Protein AF-K0RP20-F1 (afdb_monomer_lite)

pLDDT: mean 70.59, std 23.36, range [25.28, 97.75]

Structure (mmCIF, N/CA/C/O backbone):
data_AF-K0RP20-F1
#
_entry.id   AF-K0RP20-F1
#
loop_
_atom_site.group_PDB
_atom_site.id
_atom_site.type_symbol
_atom_site.label_atom_id
_atom_site.label_alt_id
_atom_site.label_comp_id
_atom_site.label_asym_id
_atom_site.label_entity_id
_atom_site.label_seq_id
_atom_site.pdbx_PDB_ins_code
_atom_site.Cartn_x
_atom_site.Cartn_y
_atom_site.Cartn_z
_atom_site.occupancy
_atom_site.B_iso_or_equiv
_atom_site.auth_seq_id
_atom_site.auth_comp_id
_atom_site.auth_asym_id
_atom_site.auth_atom_id
_atom_site.pdbx_PDB_model_num
ATOM 1 N N . MET A 1 1 ? 40.113 10.712 -47.007 1.00 40.38 1 MET A N 1
ATOM 2 C CA . MET A 1 1 ? 39.886 9.460 -46.255 1.00 40.38 1 MET A CA 1
ATOM 3 C C . MET A 1 1 ? 40.780 9.517 -45.032 1.00 40.38 1 MET A C 1
ATOM 5 O O . MET A 1 1 ? 41.942 9.855 -45.196 1.00 40.38 1 MET A O 1
ATOM 9 N N . VAL A 1 2 ? 40.235 9.302 -43.835 1.00 48.62 2 VAL A N 1
ATOM 10 C CA . VAL A 1 2 ? 41.005 9.274 -42.582 1.00 48.62 2 VAL A CA 1
ATOM 11 C C . VAL A 1 2 ? 40.771 7.903 -41.969 1.00 48.62 2 VAL A C 1
ATOM 13 O O . VAL A 1 2 ? 39.655 7.617 -41.538 1.00 48.62 2 VAL A O 1
ATOM 16 N N . ASP A 1 3 ? 41.796 7.053 -41.987 1.00 49.47 3 ASP A N 1
ATOM 17 C CA . ASP A 1 3 ? 41.720 5.705 -41.430 1.00 49.47 3 ASP A CA 1
ATOM 18 C C . ASP A 1 3 ? 41.633 5.759 -39.905 1.00 49.47 3 ASP A C 1
ATOM 20 O O . ASP A 1 3 ? 42.618 5.985 -39.200 1.00 49.47 3 ASP A O 1
ATOM 24 N N . TYR A 1 4 ? 40.430 5.524 -39.388 1.00 52.12 4 TYR A N 1
ATOM 25 C CA . TYR A 1 4 ? 40.188 5.362 -37.960 1.00 52.12 4 TYR A CA 1
ATOM 26 C C . TYR A 1 4 ? 40.432 3.901 -37.564 1.00 52.12 4 TYR A C 1
ATOM 28 O O . TYR A 1 4 ? 39.499 3.121 -37.389 1.00 52.12 4 TYR A O 1
ATOM 36 N N . SER A 1 5 ? 41.706 3.518 -37.450 1.00 60.75 5 SER A N 1
ATOM 37 C CA . SER A 1 5 ? 42.094 2.199 -36.935 1.00 60.75 5 SER A CA 1
ATOM 38 C C . SER A 1 5 ? 41.864 2.141 -35.414 1.00 60.75 5 SER A C 1
ATOM 40 O O . SER A 1 5 ? 42.498 2.905 -34.678 1.00 60.75 5 SER A O 1
ATOM 42 N N . PRO A 1 6 ? 40.956 1.288 -34.899 1.00 60.88 6 PRO A N 1
ATOM 43 C CA . PRO A 1 6 ? 40.620 1.273 -33.484 1.00 60.88 6 PRO A CA 1
ATOM 44 C C . PRO A 1 6 ? 41.604 0.387 -32.715 1.00 60.88 6 PRO A C 1
ATOM 46 O O . PRO A 1 6 ? 41.406 -0.820 -32.568 1.00 60.88 6 PRO A O 1
ATOM 49 N N . THR A 1 7 ? 42.659 0.993 -32.171 1.00 59.69 7 THR A N 1
ATOM 50 C CA . THR A 1 7 ? 43.601 0.306 -31.278 1.00 59.69 7 THR A CA 1
ATOM 51 C C . THR A 1 7 ? 42.892 -0.122 -29.988 1.00 59.69 7 THR A C 1
ATOM 53 O O . THR A 1 7 ? 42.812 0.645 -29.026 1.00 59.69 7 THR A O 1
ATOM 56 N N . GLN A 1 8 ? 42.380 -1.357 -29.946 1.00 49.81 8 GLN A N 1
ATOM 57 C CA . GLN A 1 8 ? 41.818 -1.964 -28.737 1.00 49.81 8 GLN A CA 1
ATOM 58 C C . GLN A 1 8 ? 42.913 -2.137 -27.673 1.00 49.81 8 GLN A C 1
ATOM 60 O O . GLN A 1 8 ? 43.552 -3.183 -27.564 1.00 49.81 8 GLN A O 1
ATOM 65 N N . LYS A 1 9 ? 43.118 -1.109 -26.843 1.00 62.69 9 LYS A N 1
ATOM 66 C CA . LYS A 1 9 ? 43.829 -1.264 -25.572 1.00 62.69 9 LYS A CA 1
ATOM 67 C C . LYS A 1 9 ? 43.017 -2.205 -24.688 1.00 62.69 9 LYS A C 1
ATOM 69 O O . LYS A 1 9 ? 41.925 -1.852 -24.247 1.00 62.69 9 LYS A O 1
ATOM 74 N N . ALA A 1 10 ? 43.563 -3.390 -24.427 1.00 57.47 10 ALA A N 1
ATOM 75 C CA . ALA A 1 10 ? 42.998 -4.325 -23.468 1.00 57.47 10 ALA A CA 1
ATOM 76 C C . ALA A 1 10 ? 42.857 -3.635 -22.101 1.00 57.47 10 ALA A C 1
ATOM 78 O O . ALA A 1 10 ? 43.852 -3.194 -21.521 1.00 57.47 10 ALA A O 1
ATOM 79 N N . MET A 1 11 ? 41.626 -3.526 -21.594 1.00 48.47 11 MET A N 1
ATOM 80 C CA . MET A 1 11 ? 41.403 -3.046 -20.231 1.00 48.47 11 MET A CA 1
ATOM 81 C C . MET A 1 11 ? 42.028 -4.035 -19.234 1.00 48.47 11 MET A C 1
ATOM 83 O O . MET A 1 11 ? 41.892 -5.251 -19.418 1.00 48.47 11 MET A O 1
ATOM 87 N N . PRO A 1 12 ? 42.700 -3.551 -18.174 1.00 60.31 12 PRO A N 1
ATOM 88 C CA . PRO A 1 12 ? 43.167 -4.421 -17.104 1.00 60.31 12 PRO A CA 1
ATOM 89 C C . PRO A 1 12 ? 41.979 -5.147 -16.457 1.00 60.31 12 PRO A C 1
ATOM 91 O O . PRO A 1 12 ? 40.867 -4.621 -16.406 1.00 60.31 12 PRO A O 1
ATOM 94 N N . LYS A 1 13 ? 42.212 -6.364 -15.947 1.00 64.31 13 LYS A N 1
ATOM 95 C CA . LYS A 1 13 ? 41.213 -7.131 -15.184 1.00 64.31 13 LYS A CA 1
ATOM 96 C C . LYS A 1 13 ? 40.930 -6.430 -13.854 1.00 64.31 13 LYS A C 1
ATOM 98 O O . LYS A 1 13 ? 41.527 -6.757 -12.833 1.00 64.31 13 LYS A O 1
ATOM 103 N N . GLU A 1 14 ? 40.030 -5.460 -13.893 1.00 58.59 14 GLU A N 1
ATOM 104 C CA . GLU A 1 14 ? 39.628 -4.679 -12.733 1.00 58.59 14 GLU A CA 1
ATOM 105 C C . GLU A 1 14 ? 38.951 -5.582 -11.692 1.00 58.59 14 GLU A C 1
ATOM 107 O O . GLU A 1 14 ? 38.126 -6.449 -12.014 1.00 58.59 14 GLU A O 1
ATOM 112 N N . ALA A 1 15 ? 39.368 -5.441 -10.434 1.00 60.56 15 ALA A N 1
ATOM 113 C CA . ALA A 1 15 ? 38.932 -6.316 -9.357 1.00 60.56 15 ALA A CA 1
ATOM 114 C C . ALA A 1 15 ? 37.436 -6.108 -9.096 1.00 60.56 15 ALA A C 1
ATOM 116 O O . ALA A 1 15 ? 37.028 -5.063 -8.595 1.00 60.56 15 ALA A O 1
ATOM 117 N N . ARG A 1 16 ? 36.621 -7.116 -9.433 1.00 55.00 16 ARG A N 1
ATOM 118 C CA . ARG A 1 16 ? 35.160 -7.076 -9.273 1.00 55.00 16 ARG A CA 1
ATOM 119 C C . ARG A 1 16 ? 34.809 -6.716 -7.816 1.00 55.00 16 ARG A C 1
ATOM 121 O O . ARG A 1 16 ? 35.103 -7.529 -6.934 1.00 55.00 16 ARG A O 1
ATOM 128 N N . PRO A 1 17 ? 34.183 -5.553 -7.541 1.00 62.28 17 PRO A N 1
ATOM 129 C CA . PRO A 1 17 ? 33.794 -5.196 -6.184 1.00 62.28 17 PRO A CA 1
ATOM 130 C C . PRO A 1 17 ? 32.832 -6.247 -5.631 1.00 62.28 17 PRO A C 1
ATOM 132 O O . PRO A 1 17 ? 31.842 -6.595 -6.281 1.00 62.28 17 PRO A O 1
ATOM 135 N N . ARG A 1 18 ? 33.115 -6.774 -4.435 1.00 55.72 18 ARG A N 1
ATOM 136 C CA . ARG A 1 18 ? 32.168 -7.651 -3.736 1.00 55.72 18 ARG A CA 1
ATOM 137 C C . ARG A 1 18 ? 31.019 -6.781 -3.232 1.00 55.72 18 ARG A C 1
ATOM 139 O O . ARG A 1 18 ? 31.158 -6.111 -2.215 1.00 55.72 18 ARG A O 1
ATOM 146 N N . LEU A 1 19 ? 29.913 -6.768 -3.973 1.00 54.41 19 LEU A N 1
ATOM 147 C CA . LEU A 1 19 ? 28.695 -6.065 -3.573 1.00 54.41 19 LEU A CA 1
ATOM 148 C C . LEU A 1 19 ? 28.187 -6.610 -2.222 1.00 54.41 19 LEU A C 1
ATOM 150 O O . LEU A 1 19 ? 28.104 -7.833 -2.073 1.00 54.41 19 LEU A O 1
ATOM 154 N N . PRO A 1 20 ? 27.820 -5.744 -1.258 1.00 49.91 20 PRO A N 1
ATOM 155 C CA . PRO A 1 20 ? 27.183 -6.174 -0.017 1.00 49.91 20 PRO A CA 1
ATOM 156 C C . PRO A 1 20 ? 25.797 -6.753 -0.335 1.00 49.91 20 PRO A C 1
ATOM 158 O O . PRO A 1 20 ? 24.878 -6.040 -0.727 1.00 49.91 20 PRO A O 1
ATOM 161 N N . SER A 1 21 ? 25.653 -8.072 -0.204 1.00 54.97 21 SER A N 1
ATOM 162 C CA . SER A 1 21 ? 24.510 -8.838 -0.726 1.00 54.97 21 SER A CA 1
ATOM 163 C C . SER A 1 21 ? 23.257 -8.846 0.162 1.00 54.97 21 SER A C 1
ATOM 165 O O . SER A 1 21 ? 22.288 -9.533 -0.167 1.00 54.97 21 SER A O 1
ATOM 167 N N . SER A 1 22 ? 23.267 -8.113 1.278 1.00 50.66 22 SER A N 1
ATOM 168 C CA . SER A 1 22 ? 22.215 -8.130 2.305 1.00 50.66 22 SER A CA 1
ATOM 169 C C . SER A 1 22 ? 21.326 -6.881 2.347 1.00 50.66 22 SER A C 1
ATOM 171 O O . SER A 1 22 ? 20.209 -6.976 2.834 1.00 50.66 22 SER A O 1
ATOM 173 N N . ALA A 1 23 ? 21.764 -5.734 1.819 1.00 50.97 23 ALA A N 1
ATOM 174 C CA . ALA A 1 23 ? 21.139 -4.433 2.107 1.00 50.97 23 ALA A CA 1
ATOM 175 C C . ALA A 1 23 ? 19.929 -4.035 1.224 1.00 50.97 23 ALA A C 1
ATOM 177 O O . ALA A 1 23 ? 19.462 -2.906 1.321 1.00 50.97 23 ALA A O 1
ATOM 178 N N . SER A 1 24 ? 19.442 -4.906 0.330 1.00 52.12 24 SER A N 1
ATOM 179 C CA . SER A 1 24 ? 18.415 -4.550 -0.674 1.00 52.12 24 SER A CA 1
ATOM 180 C C . SER A 1 24 ? 17.149 -5.416 -0.666 1.00 52.12 24 SER A C 1
ATOM 182 O O . SER A 1 24 ? 16.342 -5.320 -1.591 1.00 52.12 24 SER A O 1
ATOM 184 N N . ARG A 1 25 ? 16.952 -6.282 0.338 1.00 51.91 25 ARG A N 1
ATOM 185 C CA . ARG A 1 25 ? 15.783 -7.186 0.375 1.00 51.91 25 ARG A CA 1
ATOM 186 C C . ARG A 1 25 ? 14.530 -6.583 1.005 1.00 51.91 25 ARG A C 1
ATOM 188 O O . ARG A 1 25 ? 13.447 -7.113 0.765 1.00 51.91 25 ARG A O 1
ATOM 195 N N . ASP A 1 26 ? 14.646 -5.500 1.765 1.00 51.34 26 ASP A N 1
ATOM 196 C CA . ASP A 1 26 ? 13.592 -5.130 2.720 1.00 51.34 26 ASP A CA 1
ATOM 197 C C . ASP A 1 26 ? 12.609 -4.078 2.172 1.00 51.34 26 ASP A C 1
ATOM 199 O O . ASP A 1 26 ? 11.425 -4.098 2.504 1.00 51.34 26 ASP A O 1
ATOM 203 N N . GLU A 1 27 ? 13.043 -3.231 1.231 1.00 54.16 27 GLU A N 1
ATOM 204 C CA . GLU A 1 27 ? 12.257 -2.089 0.721 1.00 54.16 27 GLU A CA 1
ATOM 205 C C . GLU A 1 27 ? 11.017 -2.490 -0.113 1.00 54.16 27 GLU A C 1
ATOM 207 O O . GLU A 1 27 ? 10.088 -1.705 -0.295 1.00 54.16 27 GLU A O 1
ATOM 212 N N . HIS A 1 28 ? 10.958 -3.726 -0.622 1.00 55.06 28 HIS A N 1
ATOM 213 C CA . HIS A 1 28 ? 9.795 -4.243 -1.364 1.00 55.06 28 HIS A CA 1
ATOM 214 C C . HIS A 1 28 ? 8.835 -5.090 -0.517 1.00 55.06 28 HIS A C 1
ATOM 216 O O . HIS A 1 28 ? 7.740 -5.404 -0.987 1.00 55.06 28 HIS A O 1
ATOM 222 N N . GLN A 1 29 ? 9.204 -5.452 0.715 1.00 61.22 29 GLN A N 1
ATOM 223 C CA . GLN A 1 29 ? 8.370 -6.301 1.575 1.00 61.22 29 GLN A CA 1
ATOM 224 C C . GLN A 1 29 ? 7.309 -5.498 2.341 1.00 61.22 29 GLN A C 1
ATOM 226 O O . GLN A 1 29 ? 6.241 -6.022 2.649 1.00 61.22 29 GLN A O 1
ATOM 231 N N . THR A 1 30 ? 7.553 -4.211 2.608 1.00 76.31 30 THR A N 1
ATOM 232 C CA . THR A 1 30 ? 6.665 -3.372 3.431 1.00 76.31 30 THR A CA 1
ATOM 233 C C . THR A 1 30 ? 5.219 -3.298 2.908 1.00 76.31 30 THR A C 1
ATOM 235 O O . THR A 1 30 ? 4.301 -3.555 3.686 1.00 76.31 30 THR A O 1
ATOM 238 N N . PRO A 1 31 ? 4.945 -3.013 1.613 1.00 84.81 31 PRO A N 1
ATOM 239 C CA . PRO A 1 31 ? 3.565 -2.861 1.141 1.00 84.81 31 PRO A CA 1
ATOM 240 C C . PRO A 1 31 ? 2.783 -4.178 1.146 1.00 84.81 31 PRO A C 1
ATOM 242 O O . PRO A 1 31 ? 1.579 -4.182 1.397 1.00 84.81 31 PRO A O 1
ATOM 245 N N . THR A 1 32 ? 3.451 -5.304 0.879 1.00 89.25 32 THR A N 1
ATOM 246 C CA . THR A 1 32 ? 2.815 -6.624 0.903 1.00 89.25 32 THR A CA 1
ATOM 247 C C . THR A 1 32 ? 2.591 -7.122 2.328 1.00 89.25 32 THR A C 1
ATOM 249 O O . THR A 1 32 ? 1.537 -7.693 2.598 1.00 89.25 32 THR A O 1
ATOM 252 N N . TYR A 1 33 ? 3.507 -6.850 3.263 1.00 91.00 33 TYR A N 1
ATOM 253 C CA . TYR A 1 33 ? 3.310 -7.176 4.679 1.00 91.00 33 TYR A CA 1
ATOM 254 C C . TYR A 1 33 ? 2.173 -6.356 5.308 1.00 91.00 33 TYR A C 1
ATOM 256 O O . TYR A 1 33 ? 1.374 -6.887 6.079 1.00 91.00 33 TYR A O 1
ATOM 264 N N . ASN A 1 34 ? 2.007 -5.095 4.889 1.00 90.50 34 ASN A N 1
ATOM 265 C CA . ASN A 1 34 ? 0.862 -4.272 5.284 1.00 90.50 34 ASN A CA 1
ATOM 266 C C . ASN A 1 34 ? -0.486 -4.912 4.902 1.00 90.50 34 ASN A C 1
ATOM 268 O O . ASN A 1 34 ? -1.462 -4.721 5.624 1.00 90.50 34 ASN A O 1
ATOM 272 N N . ILE A 1 35 ? -0.571 -5.692 3.811 1.00 94.81 35 ILE A N 1
ATOM 273 C CA . ILE A 1 35 ? -1.791 -6.457 3.488 1.00 94.81 35 ILE A CA 1
ATOM 274 C C . ILE A 1 35 ? -2.021 -7.546 4.523 1.00 94.81 35 ILE A C 1
ATOM 276 O O . ILE A 1 35 ? -3.139 -7.677 5.014 1.00 94.81 35 ILE A O 1
ATOM 280 N N . SER A 1 36 ? -0.990 -8.326 4.849 1.00 95.50 36 SER A N 1
ATOM 281 C CA . SER A 1 36 ? -1.084 -9.389 5.851 1.00 95.50 36 SER A CA 1
ATOM 282 C C . SER A 1 36 ? -1.577 -8.837 7.191 1.00 95.50 36 SER A C 1
ATOM 284 O O . SER A 1 36 ? -2.499 -9.397 7.784 1.00 95.50 36 SER A O 1
ATOM 286 N N . LEU A 1 37 ? -1.048 -7.680 7.600 1.00 92.50 37 LEU A N 1
ATOM 287 C CA . LEU A 1 37 ? -1.464 -6.947 8.795 1.00 92.50 37 LEU A CA 1
ATOM 288 C C . LEU A 1 37 ? -2.899 -6.386 8.683 1.00 92.50 37 LEU A C 1
ATOM 290 O O . LEU A 1 37 ? -3.690 -6.491 9.616 1.00 92.50 37 LEU A O 1
ATOM 294 N N . ALA A 1 38 ? -3.294 -5.846 7.527 1.00 94.50 38 ALA A N 1
ATOM 295 C CA . ALA A 1 38 ? -4.666 -5.384 7.303 1.00 94.50 38 ALA A CA 1
ATOM 296 C C . ALA A 1 38 ? -5.684 -6.542 7.310 1.00 94.50 38 ALA A C 1
ATOM 298 O O . ALA A 1 38 ? -6.787 -6.388 7.834 1.00 94.50 38 ALA A O 1
ATOM 299 N N . ILE A 1 39 ? -5.320 -7.716 6.780 1.00 96.88 39 ILE A N 1
ATOM 300 C CA . ILE A 1 39 ? -6.131 -8.938 6.879 1.00 96.88 39 ILE A CA 1
ATOM 301 C C . ILE A 1 39 ? -6.215 -9.392 8.339 1.00 96.88 39 ILE A C 1
ATOM 303 O O . ILE A 1 39 ? -7.316 -9.693 8.796 1.00 96.88 39 ILE A O 1
ATOM 307 N N . TYR A 1 40 ? -5.104 -9.393 9.083 1.00 96.31 40 TYR A N 1
ATOM 308 C CA . TYR A 1 40 ? -5.091 -9.681 10.521 1.00 96.31 40 TYR A CA 1
ATOM 309 C C . TYR A 1 40 ? -6.103 -8.800 11.274 1.00 96.31 40 TYR A C 1
ATOM 311 O O . TYR A 1 40 ? -7.036 -9.323 11.889 1.00 96.31 40 TYR A O 1
ATOM 319 N N . TYR A 1 41 ? -6.028 -7.474 11.114 1.00 93.88 41 TYR A N 1
ATOM 320 C CA . TYR A 1 41 ? -6.972 -6.546 11.745 1.00 93.88 41 TYR A CA 1
ATOM 321 C C . TYR A 1 41 ? -8.424 -6.731 11.278 1.00 93.88 41 TYR A C 1
ATOM 323 O O . TYR A 1 41 ? -9.341 -6.621 12.091 1.00 93.88 41 TYR A O 1
ATOM 331 N N . LEU A 1 42 ? -8.677 -7.071 10.008 1.00 96.12 42 LEU A N 1
ATOM 332 C CA . LEU A 1 42 ? -10.026 -7.425 9.546 1.00 96.12 42 LEU A CA 1
ATOM 333 C C . LEU A 1 42 ? -10.566 -8.687 10.245 1.00 96.12 42 LEU A C 1
ATOM 335 O O . LEU A 1 42 ? -11.748 -8.739 10.597 1.00 96.12 42 LEU A O 1
ATOM 339 N N . LEU A 1 43 ? -9.728 -9.703 10.462 1.00 96.69 43 LEU A N 1
ATOM 340 C CA . LEU A 1 43 ? -10.123 -10.941 11.138 1.00 96.69 43 LEU A CA 1
ATOM 341 C C . LEU A 1 43 ? -10.372 -10.716 12.640 1.00 96.69 43 LEU A C 1
ATOM 343 O O . LEU A 1 43 ? -11.387 -11.184 13.161 1.00 96.69 43 LEU A O 1
ATOM 347 N N . VAL A 1 44 ? -9.510 -9.956 13.318 1.00 95.50 44 VAL A N 1
ATOM 348 C CA . VAL A 1 44 ? -9.678 -9.604 14.739 1.00 95.50 44 VAL A CA 1
ATOM 349 C C . VAL A 1 44 ? -10.881 -8.673 14.930 1.00 95.50 44 VAL A C 1
ATOM 351 O O . VAL A 1 44 ? -11.869 -9.055 15.556 1.00 95.50 44 VAL A O 1
ATOM 354 N N . ILE A 1 45 ? -10.851 -7.473 14.342 1.00 92.25 45 ILE A N 1
ATOM 355 C CA . ILE A 1 45 ? -11.782 -6.377 14.666 1.00 92.25 45 ILE A CA 1
ATOM 356 C C . ILE A 1 45 ? -13.164 -6.588 14.035 1.00 92.25 45 ILE A C 1
ATOM 358 O O . ILE A 1 45 ? -14.186 -6.347 14.680 1.00 92.25 45 ILE A O 1
ATOM 362 N N . VAL A 1 46 ? -13.219 -7.024 12.769 1.00 95.25 46 VAL A N 1
ATOM 363 C CA . VAL A 1 46 ? -14.484 -7.117 12.008 1.00 95.25 46 VAL A CA 1
ATOM 364 C C . VAL A 1 46 ? -15.122 -8.501 12.125 1.00 95.25 46 VAL A C 1
ATOM 366 O O . VAL A 1 46 ? -16.348 -8.617 12.094 1.00 95.25 46 VAL A O 1
ATOM 369 N N . LYS A 1 47 ? -14.321 -9.568 12.257 1.00 96.06 47 LYS A N 1
ATOM 370 C CA . LYS A 1 47 ? -14.835 -10.943 12.403 1.00 96.06 47 LYS A CA 1
ATOM 371 C C . LYS A 1 47 ? -14.802 -11.485 13.835 1.00 96.06 47 LYS A C 1
ATOM 373 O O . LYS A 1 47 ? -15.376 -12.554 14.046 1.00 96.06 47 LYS A O 1
ATOM 378 N N . GLY A 1 48 ? -14.180 -10.797 14.797 1.00 95.25 48 GLY A N 1
ATOM 379 C CA . GLY A 1 48 ? -14.099 -11.256 16.189 1.00 95.25 48 GLY A CA 1
ATOM 380 C C . GLY A 1 48 ? -13.379 -12.600 16.326 1.00 95.25 48 GLY A C 1
ATOM 381 O O . GLY A 1 48 ? -13.799 -13.461 17.104 1.00 95.25 48 GLY A O 1
ATOM 382 N N . TRP A 1 49 ? -12.368 -12.856 15.490 1.00 97.56 49 TRP A N 1
ATOM 383 C CA . TRP A 1 49 ? -11.643 -14.122 15.534 1.00 97.56 49 TRP A CA 1
ATOM 384 C C . TRP A 1 49 ? -10.745 -14.197 16.767 1.00 97.56 49 TRP A C 1
ATOM 386 O O . TRP A 1 49 ? -9.976 -13.291 17.047 1.00 97.56 49 TRP A O 1
ATOM 396 N N . LYS A 1 50 ? -10.820 -15.329 17.472 1.00 96.19 50 LYS A N 1
ATOM 397 C CA . LYS A 1 50 ? -9.918 -15.660 18.582 1.00 96.19 50 LYS A CA 1
ATOM 398 C C . LYS A 1 50 ? -8.591 -16.204 18.046 1.00 96.19 50 LYS A C 1
ATOM 400 O O . LYS A 1 50 ? -8.604 -16.931 17.048 1.00 96.19 50 LYS A O 1
ATOM 405 N N . GLU A 1 51 ? -7.499 -15.974 18.769 1.00 95.44 51 GLU A N 1
ATOM 406 C CA . GLU A 1 51 ? -6.127 -16.450 18.492 1.00 95.44 51 GLU A CA 1
ATOM 407 C C . GLU A 1 51 ? -6.059 -17.876 17.918 1.00 95.44 51 GLU A C 1
ATOM 409 O O . GLU A 1 51 ? -5.473 -18.111 16.866 1.00 95.44 51 GLU A O 1
ATOM 414 N N . LYS A 1 52 ? -6.758 -18.841 18.541 1.00 96.38 52 LYS A N 1
ATOM 415 C CA . LYS A 1 52 ? -6.795 -20.260 18.120 1.00 96.38 52 LYS A CA 1
ATOM 416 C C . LYS A 1 52 ? -7.269 -20.490 16.673 1.00 96.38 52 LYS A C 1
ATOM 418 O O . LYS A 1 52 ? -7.069 -21.578 16.126 1.00 96.38 52 LYS A O 1
ATOM 423 N N . ARG A 1 53 ? -7.956 -19.516 16.063 1.00 97.69 53 ARG A N 1
ATOM 424 C CA . ARG A 1 53 ? -8.307 -19.500 14.631 1.00 97.69 53 ARG A CA 1
ATOM 425 C C . ARG A 1 53 ? -7.272 -18.738 13.805 1.00 97.69 53 ARG A C 1
ATOM 427 O O . ARG A 1 53 ? -6.952 -19.183 12.707 1.00 97.69 53 ARG A O 1
ATOM 434 N N . ILE A 1 54 ? -6.742 -17.642 14.339 1.00 97.44 54 ILE A N 1
ATOM 435 C CA . ILE A 1 54 ? -5.737 -16.792 13.693 1.00 97.44 54 ILE A CA 1
ATOM 436 C C . ILE A 1 54 ? -4.426 -17.556 13.473 1.00 97.44 54 ILE A C 1
ATOM 438 O O . ILE A 1 54 ? -3.962 -17.601 12.338 1.00 97.44 54 ILE A O 1
ATOM 442 N N . ALA A 1 55 ? -3.930 -18.294 14.471 1.00 97.38 55 ALA A N 1
ATOM 443 C CA . ALA A 1 55 ? -2.727 -19.136 14.378 1.00 97.38 55 ALA A CA 1
ATOM 444 C C . ALA A 1 55 ? -2.793 -20.220 13.273 1.00 97.38 55 ALA A C 1
ATOM 446 O O . ALA A 1 55 ? -1.784 -20.786 12.850 1.00 97.38 55 ALA A O 1
ATOM 447 N N . LYS A 1 56 ? -3.996 -20.540 12.765 1.00 97.69 56 LYS A N 1
ATOM 448 C CA . LYS A 1 56 ? -4.172 -21.433 11.603 1.00 97.69 56 LYS A CA 1
ATOM 449 C C . LYS A 1 56 ? -4.036 -20.706 10.264 1.00 97.69 56 LYS A C 1
ATOM 451 O O . LYS A 1 56 ? -3.727 -21.349 9.264 1.00 97.69 56 LYS A O 1
ATOM 456 N N . VAL A 1 57 ? -4.296 -19.399 10.237 1.00 97.75 57 VAL A N 1
ATOM 457 C CA . VAL A 1 57 ? -4.264 -18.542 9.041 1.00 97.75 57 VAL A CA 1
ATOM 458 C C . VAL A 1 57 ? -2.952 -17.759 8.921 1.00 97.75 57 VAL A C 1
ATOM 460 O O . VAL A 1 57 ? -2.513 -17.500 7.806 1.00 97.75 57 VAL A O 1
ATOM 463 N N . GLU A 1 58 ? -2.268 -17.495 10.032 1.00 96.56 58 GLU A N 1
ATOM 464 C CA . GLU A 1 58 ? -0.930 -16.891 10.140 1.00 96.56 58 GLU A CA 1
ATOM 465 C C . GLU A 1 58 ? 0.076 -17.418 9.096 1.00 96.56 58 GLU A C 1
ATOM 467 O O . GLU A 1 58 ? 0.685 -16.646 8.358 1.00 96.56 58 GLU A O 1
ATOM 472 N N . LYS A 1 59 ? 0.159 -18.743 8.913 1.00 96.56 59 LYS A N 1
ATOM 473 C CA . LYS A 1 59 ? 1.027 -19.381 7.901 1.00 96.56 59 LYS A CA 1
ATOM 474 C C . LYS A 1 59 ? 0.757 -18.893 6.470 1.00 96.56 59 LYS A C 1
ATOM 476 O O . LYS A 1 59 ? 1.682 -18.770 5.672 1.00 96.56 59 LYS A O 1
ATOM 481 N N . TYR A 1 60 ? -0.501 -18.597 6.145 1.00 97.44 60 TYR A N 1
ATOM 482 C CA . TYR A 1 60 ? -0.898 -18.038 4.852 1.00 97.44 60 TYR A CA 1
ATOM 483 C C . TYR A 1 60 ? -0.644 -16.524 4.785 1.00 97.44 60 TYR A C 1
ATOM 485 O O . TYR A 1 60 ? -0.290 -16.024 3.721 1.00 97.44 60 TYR A O 1
ATOM 493 N N . LEU A 1 61 ? -0.751 -15.805 5.911 1.00 95.44 61 LEU A N 1
ATOM 494 C CA . LEU A 1 61 ? -0.403 -14.380 6.008 1.00 95.44 61 LEU A CA 1
ATOM 495 C C . LEU A 1 61 ? 1.098 -14.130 5.787 1.00 95.44 61 LEU A C 1
ATOM 497 O O . LEU A 1 61 ? 1.449 -13.139 5.152 1.00 95.44 61 LEU A O 1
ATOM 501 N N . HIS A 1 62 ? 1.977 -15.041 6.217 1.00 95.44 62 HIS A N 1
ATOM 502 C CA . HIS A 1 62 ? 3.412 -14.988 5.895 1.00 95.44 62 HIS A CA 1
ATOM 503 C C . HIS A 1 62 ? 3.743 -15.463 4.472 1.00 95.44 62 HIS A C 1
ATOM 505 O O . HIS A 1 62 ? 4.685 -14.960 3.863 1.00 95.44 62 HIS A O 1
ATOM 511 N N . ALA A 1 63 ? 2.963 -16.385 3.895 1.00 95.69 63 ALA A N 1
ATOM 512 C CA . ALA A 1 63 ? 3.130 -16.774 2.493 1.00 95.69 63 ALA A CA 1
ATOM 513 C C . ALA A 1 63 ? 2.725 -15.648 1.519 1.00 95.69 63 ALA A C 1
ATOM 515 O O . ALA A 1 63 ? 3.345 -15.481 0.466 1.00 95.69 63 ALA A O 1
ATOM 516 N N . LEU A 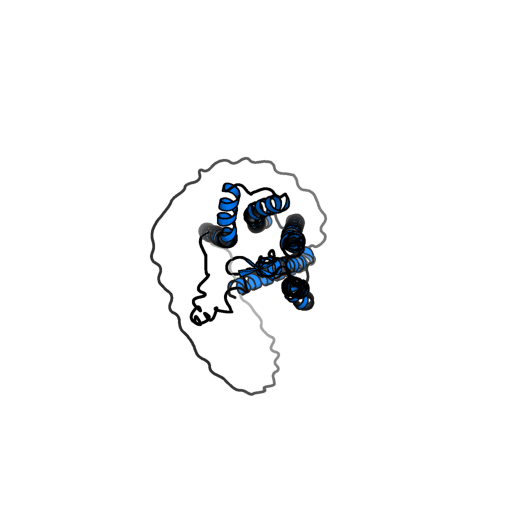1 64 ? 1.708 -14.855 1.877 1.00 94.88 64 LEU A N 1
ATOM 517 C CA . LEU A 1 64 ? 1.144 -13.792 1.044 1.00 94.88 64 LEU A CA 1
ATOM 518 C C . LEU A 1 64 ? 2.162 -12.748 0.533 1.00 94.88 64 LEU A C 1
ATOM 520 O O . LEU A 1 64 ? 2.094 -12.448 -0.656 1.00 94.88 64 LEU A O 1
ATOM 524 N N . PRO A 1 65 ? 3.106 -12.200 1.327 1.00 94.12 65 PRO A N 1
ATOM 525 C CA . PRO A 1 65 ? 4.112 -11.266 0.818 1.00 94.12 65 PRO A CA 1
ATOM 526 C C . PRO A 1 65 ? 5.216 -11.935 -0.007 1.00 94.12 65 PRO A C 1
ATOM 528 O O . PRO A 1 65 ? 5.775 -11.305 -0.905 1.00 94.12 65 PRO A O 1
ATOM 531 N N . ILE A 1 66 ? 5.505 -13.212 0.254 1.00 94.94 66 ILE A N 1
ATOM 532 C CA . ILE A 1 66 ? 6.566 -13.966 -0.426 1.00 94.94 66 ILE A CA 1
ATOM 533 C C . ILE A 1 66 ? 6.138 -14.342 -1.854 1.00 94.94 66 ILE A C 1
ATOM 535 O O . ILE A 1 66 ? 6.931 -14.234 -2.793 1.00 94.94 66 ILE A O 1
ATOM 539 N N . LEU A 1 67 ? 4.882 -14.763 -2.041 1.00 94.75 67 LEU A N 1
ATOM 540 C CA . LEU A 1 67 ? 4.389 -15.306 -3.312 1.00 94.75 67 LEU A CA 1
ATOM 541 C C . LEU A 1 67 ? 4.441 -14.313 -4.498 1.00 94.75 67 LEU A C 1
ATOM 543 O O . LEU A 1 67 ? 4.945 -14.716 -5.548 1.00 94.75 67 LEU A O 1
ATOM 547 N N . PRO A 1 68 ? 4.009 -13.037 -4.394 1.00 93.06 68 PRO A N 1
ATOM 548 C CA . PRO A 1 68 ? 4.133 -12.066 -5.483 1.00 93.06 68 PRO A CA 1
ATOM 549 C C . PRO A 1 68 ? 5.591 -11.763 -5.843 1.00 93.06 68 PRO A C 1
ATOM 551 O O . PRO A 1 68 ? 5.919 -11.671 -7.026 1.00 93.06 68 PRO A O 1
ATOM 554 N N . GLY A 1 69 ? 6.473 -11.652 -4.842 1.00 91.88 69 GLY A N 1
ATOM 555 C CA . GLY A 1 69 ? 7.900 -11.395 -5.052 1.00 91.88 69 GLY A CA 1
ATOM 556 C C . GLY A 1 69 ? 8.597 -12.548 -5.775 1.00 91.88 69 GLY A C 1
ATOM 557 O O . GLY A 1 69 ? 9.245 -12.334 -6.799 1.00 91.88 69 GLY A O 1
ATOM 558 N N . LEU A 1 70 ? 8.405 -13.788 -5.307 1.00 95.31 70 LEU A N 1
ATOM 559 C CA . LEU A 1 70 ? 8.944 -14.975 -5.981 1.00 95.31 70 LEU A CA 1
ATOM 560 C C . LEU A 1 70 ? 8.306 -15.200 -7.358 1.00 95.31 70 LEU A C 1
ATOM 562 O O . LEU A 1 70 ? 9.015 -15.516 -8.310 1.00 95.31 70 LEU A O 1
ATOM 566 N N . GLY A 1 71 ? 6.989 -15.021 -7.483 1.00 95.56 71 GLY A N 1
ATOM 567 C CA . GLY A 1 71 ? 6.257 -15.235 -8.731 1.00 95.56 71 GLY A CA 1
ATOM 568 C C . GLY A 1 71 ? 6.685 -14.271 -9.837 1.00 95.56 71 GLY A C 1
ATOM 569 O O . GLY A 1 71 ? 7.043 -14.709 -10.929 1.00 95.56 71 GLY A O 1
ATOM 570 N N . THR A 1 72 ? 6.720 -12.967 -9.548 1.00 94.56 72 THR A N 1
ATOM 571 C CA . THR A 1 72 ? 7.204 -11.954 -10.505 1.00 94.56 72 THR A CA 1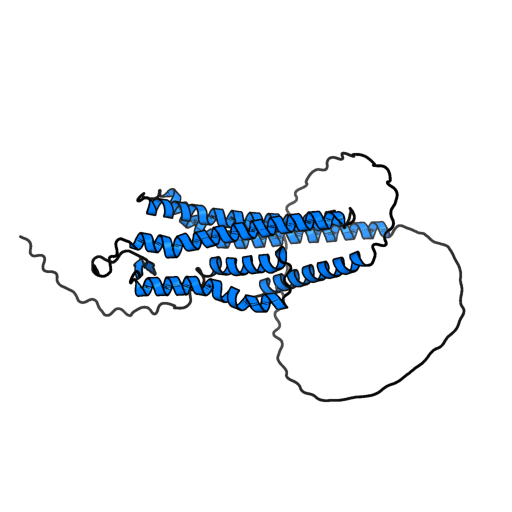
ATOM 572 C C . THR A 1 72 ? 8.705 -12.089 -10.772 1.00 94.56 72 THR A C 1
ATOM 574 O O . THR A 1 72 ? 9.127 -11.937 -11.919 1.00 94.56 72 THR A O 1
ATOM 577 N N . GLY A 1 73 ? 9.492 -12.469 -9.756 1.00 94.75 73 GLY A N 1
ATOM 578 C CA . GLY A 1 73 ? 10.913 -12.806 -9.871 1.00 94.75 73 GLY A CA 1
ATOM 579 C C . GLY A 1 73 ? 11.189 -13.928 -10.875 1.00 94.75 73 GLY A C 1
ATOM 580 O O . GLY A 1 73 ? 11.957 -13.764 -11.824 1.00 94.75 73 GLY A O 1
ATOM 581 N N . LEU A 1 74 ? 10.527 -15.072 -10.698 1.00 97.25 74 LEU A N 1
ATOM 582 C CA . LEU A 1 74 ? 10.670 -16.230 -11.581 1.00 97.25 74 LEU A CA 1
ATOM 583 C C . LEU A 1 74 ? 10.106 -15.950 -12.979 1.00 97.25 74 LEU A C 1
ATOM 585 O O . LEU A 1 74 ? 10.756 -16.283 -13.968 1.00 97.25 74 LEU A O 1
ATOM 589 N N . ALA A 1 75 ? 8.950 -15.286 -13.086 1.00 96.31 75 ALA A N 1
ATOM 590 C CA . ALA A 1 75 ? 8.380 -14.906 -14.378 1.00 96.31 75 ALA A CA 1
ATOM 591 C C . ALA A 1 75 ? 9.324 -13.985 -15.172 1.00 96.31 75 ALA A C 1
ATOM 593 O O . ALA A 1 75 ? 9.578 -14.235 -16.350 1.00 96.31 75 ALA A O 1
ATOM 594 N N . GLY A 1 76 ? 9.913 -12.972 -14.525 1.00 94.81 76 GLY A N 1
ATOM 595 C CA . GLY A 1 76 ? 10.906 -12.089 -15.143 1.00 94.81 76 GLY A CA 1
ATOM 596 C C . GLY A 1 76 ? 12.163 -12.823 -15.621 1.00 94.81 76 GLY A C 1
ATOM 597 O O . GLY A 1 76 ? 12.718 -12.471 -16.665 1.00 94.81 76 GLY A O 1
ATOM 598 N N . LEU A 1 77 ? 12.581 -13.871 -14.901 1.00 95.50 77 LEU A N 1
ATOM 599 C CA . LEU A 1 77 ? 13.724 -14.712 -15.260 1.00 95.50 77 LEU A CA 1
ATOM 600 C C . LEU A 1 77 ? 13.428 -15.584 -16.489 1.00 95.50 77 LEU A C 1
ATOM 602 O O . LEU A 1 77 ? 14.203 -15.561 -17.446 1.00 95.50 77 LEU A O 1
ATOM 606 N N . PHE A 1 78 ? 12.305 -16.311 -16.499 1.00 96.19 78 PHE A N 1
ATOM 607 C CA . PHE A 1 78 ? 11.918 -17.165 -17.631 1.00 96.19 78 PHE A CA 1
ATOM 608 C C . PHE A 1 78 ? 11.639 -16.362 -18.908 1.00 96.19 78 PHE A C 1
ATOM 610 O O . PHE A 1 78 ? 12.016 -16.794 -19.996 1.00 96.19 78 PHE A O 1
ATOM 617 N N . LEU A 1 79 ? 11.053 -15.168 -18.779 1.00 94.62 79 LEU A N 1
ATOM 618 C CA . LEU A 1 79 ? 10.801 -14.248 -19.893 1.00 94.62 79 LEU A CA 1
ATOM 619 C C . LEU A 1 79 ? 12.044 -13.433 -20.313 1.00 94.62 79 LEU A C 1
ATOM 621 O O . LEU A 1 79 ? 11.949 -12.610 -21.218 1.00 94.62 79 LEU A O 1
ATOM 625 N N . LYS A 1 80 ? 13.209 -13.631 -19.671 1.00 94.19 80 LYS A N 1
ATOM 626 C CA . LYS A 1 80 ? 14.468 -12.894 -19.927 1.00 94.19 80 LYS A CA 1
ATOM 627 C C . LYS A 1 80 ? 14.328 -11.359 -19.866 1.00 94.19 80 LYS A C 1
ATOM 629 O O . LYS A 1 80 ? 15.078 -10.636 -20.518 1.00 94.19 80 LYS A O 1
ATOM 634 N N . LEU A 1 81 ? 13.399 -10.851 -19.053 1.00 94.88 81 LEU A N 1
ATOM 635 C CA . LEU A 1 81 ? 13.060 -9.421 -18.973 1.00 94.88 81 LEU A CA 1
ATOM 636 C C . LEU A 1 81 ? 14.086 -8.578 -18.198 1.00 94.88 81 LEU A C 1
ATOM 638 O O . LEU A 1 81 ? 14.048 -7.346 -18.254 1.00 94.88 81 LEU A O 1
ATOM 642 N N . TYR A 1 82 ? 14.977 -9.228 -17.447 1.00 95.12 82 TYR A N 1
ATOM 643 C CA . TYR A 1 82 ? 15.975 -8.567 -16.612 1.00 95.12 82 TYR A CA 1
ATOM 644 C C . TYR A 1 82 ? 17.165 -8.049 -17.424 1.00 95.12 82 TYR A C 1
ATOM 646 O O . TYR A 1 82 ? 17.978 -8.817 -17.939 1.00 95.12 82 TYR A O 1
ATOM 654 N N . ASN A 1 83 ? 17.288 -6.723 -17.474 1.00 94.88 83 ASN A N 1
ATOM 655 C CA . ASN A 1 83 ? 18.363 -5.989 -18.132 1.00 94.88 83 ASN A CA 1
ATOM 656 C C . ASN A 1 83 ? 18.952 -4.928 -17.180 1.00 94.88 83 ASN A C 1
ATOM 658 O O . ASN A 1 83 ? 18.375 -4.601 -16.139 1.00 94.88 83 ASN A O 1
ATOM 662 N N . GLY A 1 84 ? 20.120 -4.382 -17.525 1.00 92.94 84 GLY A N 1
ATOM 663 C CA . GLY A 1 84 ? 20.756 -3.319 -16.741 1.00 92.94 84 GLY A CA 1
ATOM 664 C C . GLY A 1 84 ? 19.946 -2.020 -16.787 1.00 92.94 84 GLY A C 1
ATOM 665 O O . GLY A 1 84 ? 19.690 -1.484 -17.863 1.00 92.94 84 GLY A O 1
ATOM 666 N N . ALA A 1 85 ? 19.56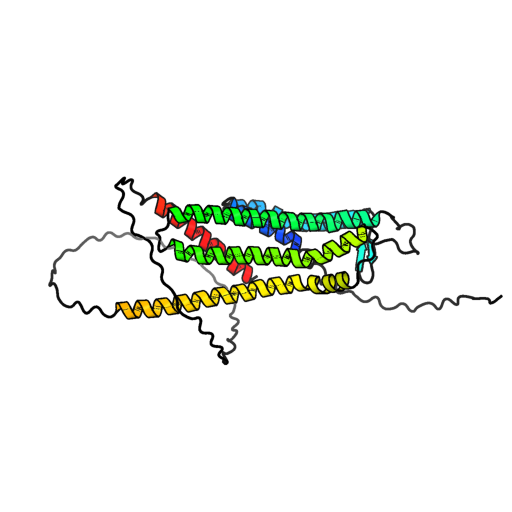5 -1.497 -15.622 1.00 90.75 85 ALA A N 1
ATOM 667 C CA . ALA A 1 85 ? 18.789 -0.270 -15.462 1.00 90.75 85 ALA A CA 1
ATOM 668 C C . ALA A 1 85 ? 19.561 0.730 -14.587 1.00 90.75 85 ALA A C 1
ATOM 670 O O . ALA A 1 85 ? 19.190 1.028 -13.452 1.00 90.75 85 ALA A O 1
ATOM 671 N N . GLY A 1 86 ? 20.683 1.222 -15.116 1.00 88.56 86 GLY A N 1
ATOM 672 C CA . GLY A 1 86 ? 21.655 1.986 -14.339 1.00 88.56 86 GLY A CA 1
ATOM 673 C C . GLY A 1 86 ? 22.460 1.060 -13.429 1.00 88.56 86 GLY A C 1
ATOM 674 O O . GLY A 1 86 ? 23.139 0.162 -13.917 1.00 88.56 86 GLY A O 1
ATOM 675 N N . TRP A 1 87 ? 22.381 1.278 -12.116 1.00 89.19 87 TRP A N 1
ATOM 676 C CA . TRP A 1 87 ? 23.145 0.539 -11.102 1.00 89.19 87 TRP A CA 1
ATOM 677 C C . TRP A 1 87 ? 22.453 -0.738 -10.590 1.00 89.19 87 TRP A C 1
ATOM 679 O O . TRP A 1 87 ? 23.065 -1.508 -9.854 1.00 89.19 87 TRP A O 1
ATOM 689 N N . ILE A 1 88 ? 21.203 -0.989 -11.001 1.00 91.69 88 ILE A N 1
ATOM 690 C CA . ILE A 1 88 ? 20.419 -2.177 -10.629 1.00 91.69 88 ILE A CA 1
ATOM 691 C C . ILE A 1 88 ? 20.044 -3.021 -11.854 1.00 91.69 88 ILE A C 1
ATOM 693 O O . ILE A 1 88 ? 19.984 -2.528 -12.983 1.00 91.69 88 ILE A O 1
ATOM 697 N N . CYS A 1 89 ? 19.750 -4.301 -11.628 1.00 91.81 89 CYS A N 1
ATOM 698 C CA . CYS A 1 89 ? 19.138 -5.178 -12.626 1.00 91.81 89 CYS A CA 1
ATOM 699 C C . CYS A 1 89 ? 17.608 -5.088 -12.507 1.00 91.81 89 CYS A C 1
ATOM 701 O O . CYS A 1 89 ? 17.076 -5.226 -11.407 1.00 91.81 89 CYS A O 1
ATOM 703 N N . TRP A 1 90 ? 16.896 -4.825 -13.606 1.00 94.19 90 TRP A N 1
ATOM 704 C CA . TRP A 1 90 ? 15.456 -4.536 -13.573 1.00 94.19 90 TRP A CA 1
ATOM 705 C C . TRP A 1 90 ? 14.745 -4.929 -14.877 1.00 94.19 90 TRP A C 1
ATOM 707 O O . TRP A 1 90 ? 15.389 -5.185 -15.891 1.00 94.19 90 TRP A O 1
ATOM 717 N N . ILE A 1 91 ? 13.405 -4.929 -14.878 1.00 94.25 91 ILE A N 1
ATOM 718 C CA . ILE A 1 91 ? 12.584 -5.075 -16.095 1.00 94.25 91 ILE A CA 1
ATOM 719 C C . ILE A 1 91 ? 12.775 -3.834 -16.977 1.00 94.25 91 ILE A C 1
ATOM 721 O O . ILE A 1 91 ? 12.157 -2.783 -16.755 1.00 94.25 91 ILE A O 1
ATOM 725 N N . ALA A 1 92 ? 13.669 -3.928 -17.956 1.00 93.81 92 ALA A N 1
ATOM 726 C CA . ALA A 1 92 ? 14.184 -2.821 -18.761 1.00 93.81 92 ALA A CA 1
ATOM 727 C C . ALA A 1 92 ? 14.404 -3.266 -20.220 1.00 93.81 92 ALA A C 1
ATOM 729 O O . ALA A 1 92 ? 14.526 -4.469 -20.460 1.00 93.81 92 ALA A O 1
ATOM 730 N N . PRO A 1 93 ? 14.439 -2.336 -21.197 1.00 92.75 93 PRO A N 1
ATOM 731 C CA . PRO A 1 93 ? 14.712 -2.699 -22.585 1.00 92.75 93 PRO A CA 1
ATOM 732 C C . PRO A 1 93 ? 16.103 -3.330 -22.718 1.00 92.75 93 PRO A C 1
ATOM 734 O O . PRO A 1 93 ? 17.038 -2.937 -22.016 1.00 92.75 93 PRO A O 1
ATOM 737 N N . GLY A 1 94 ? 16.241 -4.284 -23.641 1.00 91.50 94 GLY A N 1
ATOM 738 C CA . GLY A 1 94 ? 17.534 -4.876 -23.984 1.00 91.50 94 GLY A CA 1
ATOM 739 C C . GLY A 1 94 ? 18.536 -3.820 -24.464 1.00 91.50 94 GLY A C 1
ATOM 740 O O . GLY A 1 94 ? 18.171 -2.891 -25.191 1.00 91.50 94 GLY A O 1
ATOM 741 N N . LEU A 1 95 ? 19.798 -3.964 -24.051 1.00 88.56 95 LEU A N 1
ATOM 742 C CA . LEU A 1 95 ? 20.903 -3.112 -24.504 1.00 88.56 95 LEU A CA 1
ATOM 743 C C . LEU A 1 95 ? 21.181 -3.332 -26.006 1.00 88.56 95 LEU A C 1
ATOM 745 O O . LEU A 1 95 ? 21.027 -4.461 -26.472 1.00 88.56 95 LEU A O 1
ATOM 749 N N . PRO A 1 96 ? 21.686 -2.326 -26.752 1.00 89.06 96 PRO A N 1
ATOM 750 C CA . PRO A 1 96 ? 21.956 -2.452 -28.193 1.00 89.06 96 PRO A CA 1
ATOM 751 C C . PRO A 1 96 ? 22.864 -3.631 -28.579 1.00 89.06 96 PRO A C 1
ATOM 753 O O . PRO A 1 96 ? 22.727 -4.191 -29.661 1.00 89.06 96 PRO A O 1
ATOM 756 N N . ASN A 1 97 ? 23.761 -4.038 -27.676 1.00 90.56 97 ASN A N 1
ATOM 757 C CA . ASN A 1 97 ? 24.705 -5.139 -27.884 1.00 90.56 97 ASN A CA 1
ATOM 758 C C . ASN A 1 97 ? 24.073 -6.540 -27.707 1.00 90.56 97 ASN A C 1
ATOM 760 O O . ASN A 1 97 ? 24.747 -7.541 -27.939 1.00 90.56 97 ASN A O 1
ATOM 764 N N . HIS A 1 98 ? 22.808 -6.619 -27.276 1.00 87.88 98 HIS A N 1
ATOM 765 C CA . HIS A 1 98 ? 22.063 -7.858 -27.022 1.00 87.88 98 HIS A CA 1
ATOM 766 C C . HIS A 1 98 ? 20.651 -7.782 -27.637 1.00 87.88 98 HIS A C 1
ATOM 768 O O . HIS A 1 98 ? 19.655 -7.707 -26.906 1.00 87.88 98 HIS A O 1
ATOM 774 N N . PRO A 1 99 ? 20.538 -7.771 -28.983 1.00 87.88 99 PRO A N 1
ATOM 775 C CA . PRO A 1 99 ? 19.247 -7.689 -29.672 1.00 87.88 99 PRO A CA 1
ATOM 776 C C . PRO A 1 99 ? 18.340 -8.896 -29.377 1.00 87.88 99 PRO A C 1
ATOM 778 O O . PRO A 1 99 ? 17.121 -8.767 -29.422 1.00 87.88 99 PRO A O 1
ATOM 781 N N . ASP A 1 100 ? 18.916 -10.035 -28.978 1.00 89.69 100 ASP A N 1
ATOM 782 C CA . ASP A 1 100 ? 18.219 -11.241 -28.507 1.00 89.69 100 ASP A CA 1
ATOM 783 C C . ASP A 1 100 ? 17.374 -11.025 -27.236 1.00 89.69 100 ASP A C 1
ATOM 785 O O . ASP A 1 100 ? 16.547 -11.871 -26.895 1.00 89.69 100 ASP A O 1
ATOM 789 N N . ARG A 1 101 ? 17.576 -9.902 -26.531 1.00 86.25 101 ARG A N 1
ATOM 790 C CA . ARG A 1 101 ? 16.868 -9.531 -25.291 1.00 86.25 101 ARG A CA 1
ATOM 791 C C . ARG A 1 101 ? 15.932 -8.337 -25.457 1.00 86.25 101 ARG A C 1
ATOM 793 O O . ARG A 1 101 ? 15.427 -7.809 -24.464 1.00 86.25 101 ARG A O 1
ATOM 800 N N . HIS A 1 102 ? 15.730 -7.863 -26.684 1.00 89.19 102 HIS A N 1
ATOM 801 C CA . HIS A 1 102 ? 14.871 -6.719 -26.950 1.00 89.19 102 HIS A CA 1
ATOM 802 C C . HIS A 1 102 ? 13.417 -7.157 -27.187 1.00 89.19 102 HIS A C 1
ATOM 804 O O . HIS A 1 102 ? 12.978 -7.303 -28.325 1.00 89.19 102 HIS A O 1
ATOM 810 N N . ASP A 1 103 ? 12.655 -7.343 -26.106 1.00 89.75 103 ASP A N 1
ATOM 811 C CA . ASP A 1 103 ? 11.195 -7.467 -26.192 1.00 89.75 103 ASP A CA 1
ATOM 812 C C . ASP A 1 103 ? 10.561 -6.059 -26.230 1.00 89.75 103 ASP A C 1
ATOM 814 O O . ASP A 1 103 ? 10.667 -5.330 -25.235 1.00 89.75 103 ASP A O 1
ATOM 818 N N . PRO A 1 104 ? 9.881 -5.645 -27.320 1.00 91.06 104 PRO A N 1
ATOM 819 C CA . PRO A 1 104 ? 9.211 -4.340 -27.393 1.00 91.06 104 PRO A CA 1
ATOM 820 C C . PRO A 1 104 ? 8.087 -4.181 -26.350 1.00 91.06 104 PRO A C 1
ATOM 822 O O . PRO A 1 104 ? 7.702 -3.064 -26.006 1.00 91.06 104 PRO A O 1
ATOM 825 N N . SER A 1 105 ? 7.593 -5.288 -25.794 1.00 93.44 105 SER A N 1
ATOM 826 C CA . SER A 1 105 ? 6.507 -5.361 -24.814 1.00 93.44 105 SER A CA 1
ATOM 827 C C . SER A 1 105 ? 6.983 -5.204 -23.364 1.00 93.44 105 SER A C 1
ATOM 829 O O . SER A 1 105 ? 6.157 -5.263 -22.451 1.00 93.44 105 SER A O 1
ATOM 831 N N . TYR A 1 106 ? 8.281 -4.960 -23.105 1.00 92.06 106 TYR A N 1
ATOM 832 C CA . TYR A 1 106 ? 8.840 -4.807 -21.745 1.00 92.06 106 TYR A CA 1
ATOM 833 C C . TYR A 1 106 ? 8.061 -3.804 -20.868 1.00 92.06 106 TYR A C 1
ATOM 835 O O . TYR A 1 106 ? 7.976 -3.965 -19.647 1.00 92.06 106 TYR A O 1
ATOM 843 N N . GLY A 1 107 ? 7.467 -2.772 -21.482 1.00 90.94 107 GLY A N 1
ATOM 844 C CA . GLY A 1 107 ? 6.604 -1.806 -20.805 1.00 90.94 107 GLY A CA 1
ATOM 845 C C . GLY A 1 107 ? 5.339 -2.441 -20.219 1.00 90.94 107 GLY A C 1
ATOM 846 O O . GLY A 1 107 ? 4.995 -2.155 -19.073 1.00 90.94 107 GLY A O 1
ATOM 847 N N . VAL A 1 108 ? 4.691 -3.349 -20.954 1.00 93.25 108 VAL A N 1
ATOM 848 C CA . VAL A 1 108 ? 3.481 -4.064 -20.512 1.00 93.25 108 VAL A CA 1
ATOM 849 C C . VAL A 1 108 ? 3.798 -4.974 -19.327 1.00 93.25 108 VAL A C 1
ATOM 851 O O . VAL A 1 108 ? 3.081 -4.942 -18.331 1.00 93.25 108 VAL A O 1
ATOM 854 N N . TYR A 1 109 ? 4.915 -5.707 -19.359 1.00 94.50 109 TYR A N 1
ATOM 855 C CA . TYR A 1 109 ? 5.333 -6.525 -18.214 1.00 94.50 109 TYR A CA 1
ATOM 856 C C . TYR A 1 109 ? 5.671 -5.680 -16.982 1.00 94.50 109 TYR A C 1
ATOM 858 O O . TYR A 1 109 ? 5.311 -6.048 -15.866 1.00 94.50 109 TYR A O 1
ATOM 866 N N . ARG A 1 110 ? 6.296 -4.506 -17.161 1.00 93.12 110 ARG A N 1
ATOM 867 C CA . ARG A 1 110 ? 6.532 -3.558 -16.060 1.00 93.12 110 ARG A CA 1
ATOM 868 C C . ARG A 1 110 ? 5.215 -3.018 -15.478 1.00 93.12 110 ARG A C 1
ATOM 870 O O . ARG A 1 110 ? 5.124 -2.839 -14.265 1.00 93.12 110 ARG A O 1
ATOM 877 N N . LEU A 1 111 ? 4.199 -2.781 -16.314 1.00 91.25 111 LEU A N 1
ATOM 878 C CA . LEU A 1 111 ? 2.849 -2.426 -15.865 1.00 91.25 111 LEU A CA 1
ATOM 879 C C . LEU A 1 111 ? 2.218 -3.564 -15.055 1.00 91.25 111 LEU A C 1
ATOM 881 O O . LEU A 1 111 ? 1.790 -3.332 -13.928 1.00 91.25 111 LEU A O 1
ATOM 885 N N . ALA A 1 112 ? 2.204 -4.778 -15.603 1.00 93.62 112 ALA A N 1
ATOM 886 C CA . ALA A 1 112 ? 1.537 -5.933 -15.013 1.00 93.62 112 ALA A CA 1
ATOM 887 C C . ALA A 1 112 ? 2.196 -6.411 -13.708 1.00 93.62 112 ALA A C 1
ATOM 889 O O . ALA A 1 112 ? 1.517 -6.553 -12.695 1.00 93.62 112 ALA A O 1
ATOM 890 N N . PHE A 1 113 ? 3.512 -6.638 -13.703 1.00 94.19 113 PHE A N 1
ATOM 891 C CA . PHE A 1 113 ? 4.201 -7.237 -12.555 1.00 94.19 113 PHE A CA 1
ATOM 892 C C . PHE A 1 113 ? 4.475 -6.255 -11.416 1.00 94.19 113 PHE A C 1
ATOM 894 O O . PHE A 1 113 ? 4.613 -6.692 -10.277 1.00 94.19 113 PHE A O 1
ATOM 901 N N . LEU A 1 114 ? 4.553 -4.949 -11.696 1.00 90.00 114 LEU A N 1
ATOM 902 C CA . LEU A 1 114 ? 4.883 -3.953 -10.677 1.00 90.00 114 LEU A CA 1
ATOM 903 C C . LEU A 1 114 ? 3.703 -3.040 -10.341 1.00 90.00 114 LEU A C 1
ATOM 905 O O . LEU A 1 114 ? 3.268 -2.998 -9.195 1.00 90.00 114 LEU A O 1
ATOM 909 N N . TYR A 1 115 ? 3.179 -2.299 -11.322 1.00 89.75 115 TYR A N 1
ATOM 910 C CA . TYR A 1 115 ? 2.194 -1.251 -11.037 1.00 89.75 115 TYR A CA 1
ATOM 911 C C . TYR A 1 115 ? 0.796 -1.803 -10.790 1.00 89.75 115 TYR A C 1
ATOM 913 O O . TYR A 1 115 ? 0.144 -1.332 -9.867 1.00 89.75 115 TYR A O 1
ATOM 921 N N . ALA A 1 116 ? 0.340 -2.807 -11.542 1.00 92.50 116 ALA A N 1
ATOM 922 C CA . ALA A 1 116 ? -0.957 -3.434 -11.288 1.00 92.50 116 ALA A CA 1
ATOM 923 C C . ALA A 1 116 ? -0.979 -4.130 -9.917 1.00 92.50 116 ALA A C 1
ATOM 925 O O . ALA A 1 116 ? -1.950 -3.982 -9.178 1.00 92.50 116 ALA A O 1
ATOM 926 N N . VAL A 1 117 ? 0.121 -4.796 -9.537 1.00 92.38 117 VAL A N 1
ATOM 927 C CA . VAL A 1 117 ? 0.300 -5.349 -8.186 1.00 92.38 117 VAL A CA 1
ATOM 928 C C . VAL A 1 117 ? 0.269 -4.225 -7.147 1.00 92.38 117 VAL A C 1
ATOM 930 O O . VAL A 1 117 ? -0.602 -4.241 -6.288 1.00 92.38 117 VAL A O 1
ATOM 933 N N . ALA A 1 118 ? 1.132 -3.207 -7.242 1.00 90.56 118 ALA A N 1
ATOM 934 C CA . ALA A 1 118 ? 1.175 -2.110 -6.268 1.00 90.56 118 ALA A CA 1
ATOM 935 C C . ALA A 1 118 ? -0.169 -1.365 -6.124 1.00 90.56 118 ALA A C 1
ATOM 937 O O . ALA A 1 118 ? -0.594 -1.068 -5.010 1.00 90.56 118 ALA A O 1
ATOM 938 N N . TRP A 1 119 ? -0.883 -1.116 -7.224 1.00 91.88 119 TRP A N 1
ATOM 939 C CA . TRP A 1 119 ? -2.222 -0.524 -7.187 1.00 91.88 119 TRP A CA 1
ATOM 940 C C . TRP A 1 119 ? -3.251 -1.432 -6.517 1.00 91.88 119 TRP A C 1
ATOM 942 O O . TRP A 1 119 ? -4.038 -0.946 -5.707 1.00 91.88 119 TRP A O 1
ATOM 952 N N . PHE A 1 120 ? -3.226 -2.738 -6.799 1.00 94.19 120 PHE A N 1
ATOM 953 C CA . PHE A 1 120 ? -4.067 -3.706 -6.099 1.00 94.19 120 PHE A CA 1
ATOM 954 C C . PHE A 1 120 ? -3.806 -3.676 -4.585 1.00 94.19 120 PHE A C 1
ATOM 956 O O . PHE A 1 120 ? -4.763 -3.628 -3.815 1.00 94.19 120 PHE A O 1
ATOM 963 N N . ILE A 1 121 ? -2.535 -3.607 -4.163 1.00 92.56 121 ILE A N 1
ATOM 964 C CA . ILE A 1 121 ? -2.153 -3.451 -2.750 1.00 92.56 121 ILE A CA 1
ATOM 965 C C . ILE A 1 121 ? -2.786 -2.188 -2.147 1.00 92.56 121 ILE A C 1
ATOM 967 O O . ILE A 1 121 ? -3.478 -2.270 -1.135 1.00 92.56 121 ILE A O 1
ATOM 971 N N . ILE A 1 122 ? -2.598 -1.026 -2.778 1.00 91.12 122 ILE A N 1
ATOM 972 C CA . ILE A 1 122 ? -3.100 0.268 -2.283 1.00 91.12 122 ILE A CA 1
ATOM 973 C C . ILE A 1 122 ? -4.631 0.268 -2.173 1.00 91.12 122 ILE A C 1
ATOM 975 O O . ILE A 1 122 ? -5.182 0.647 -1.138 1.00 91.12 122 ILE A O 1
ATOM 979 N N . CYS A 1 123 ? -5.329 -0.193 -3.215 1.00 93.50 123 CYS A N 1
ATOM 980 C CA . CYS A 1 123 ? -6.787 -0.291 -3.220 1.00 93.50 123 CYS A CA 1
ATOM 981 C C . CYS A 1 123 ? -7.302 -1.272 -2.157 1.00 93.50 123 CYS A C 1
ATOM 983 O O . CYS A 1 123 ? -8.286 -0.971 -1.482 1.00 93.50 123 CYS A O 1
ATOM 985 N N . PHE A 1 124 ? -6.630 -2.413 -1.966 1.00 95.00 124 PHE A N 1
ATOM 986 C CA . PHE A 1 124 ? -6.976 -3.371 -0.919 1.00 95.00 124 PHE A CA 1
ATOM 987 C C . PHE A 1 124 ? -6.818 -2.764 0.480 1.00 95.00 124 PHE A C 1
ATOM 989 O O . PHE A 1 124 ? -7.739 -2.857 1.290 1.00 95.00 124 PHE A O 1
ATOM 996 N N . LEU A 1 125 ? -5.690 -2.101 0.760 1.00 92.75 125 LEU A N 1
ATOM 997 C CA . LEU A 1 125 ? -5.431 -1.462 2.055 1.00 92.75 125 LEU A CA 1
ATOM 998 C C . LEU A 1 125 ? -6.476 -0.390 2.384 1.00 92.75 125 LEU A C 1
ATOM 1000 O O . LEU A 1 125 ? -6.982 -0.349 3.504 1.00 92.75 125 LEU A O 1
ATOM 1004 N N . ALA A 1 126 ? -6.861 0.434 1.408 1.00 91.44 126 ALA A N 1
ATOM 1005 C CA . ALA A 1 126 ? -7.901 1.441 1.601 1.00 91.44 126 ALA A CA 1
ATOM 1006 C C . ALA A 1 126 ? -9.288 0.824 1.850 1.00 91.44 126 ALA A C 1
ATOM 1008 O O . ALA A 1 126 ? -10.001 1.263 2.753 1.00 91.44 126 ALA A O 1
ATOM 1009 N N . MET A 1 127 ? -9.653 -0.231 1.112 1.00 94.81 127 MET A N 1
ATOM 1010 C CA . MET A 1 127 ? -10.887 -0.996 1.342 1.00 94.81 127 MET A CA 1
ATOM 1011 C C . MET A 1 127 ? -10.904 -1.650 2.732 1.00 94.81 127 MET A C 1
ATOM 1013 O O . MET A 1 127 ? -11.926 -1.613 3.422 1.00 94.81 127 MET A O 1
ATOM 1017 N N . ALA A 1 128 ? -9.775 -2.214 3.171 1.00 94.06 128 ALA A N 1
ATOM 1018 C CA . ALA A 1 128 ? -9.622 -2.809 4.494 1.00 94.06 128 ALA A CA 1
ATOM 1019 C C . ALA A 1 128 ? -9.780 -1.759 5.604 1.00 94.06 128 ALA A C 1
ATOM 1021 O O . ALA A 1 128 ? -10.606 -1.936 6.498 1.00 94.06 128 ALA A O 1
ATOM 1022 N N . MET A 1 129 ? -9.070 -0.631 5.504 1.00 90.12 129 MET A N 1
ATOM 1023 C CA . MET A 1 129 ? -9.149 0.466 6.475 1.00 90.12 129 MET A CA 1
ATOM 1024 C C . MET A 1 129 ? -10.546 1.096 6.533 1.00 90.12 129 MET A C 1
ATOM 1026 O O . MET A 1 129 ? -11.057 1.334 7.626 1.00 90.12 129 MET A O 1
ATOM 1030 N N . LEU A 1 130 ? -11.217 1.287 5.391 1.00 91.31 130 LEU A N 1
ATOM 1031 C CA . LEU A 1 130 ? -12.611 1.742 5.348 1.00 91.31 130 LEU A CA 1
ATOM 1032 C C . LEU A 1 130 ? -13.561 0.736 6.021 1.00 91.31 130 LEU A C 1
ATOM 1034 O O . LEU A 1 130 ? -14.469 1.131 6.751 1.00 91.31 130 LEU A O 1
ATOM 1038 N N . THR A 1 131 ? -13.338 -0.564 5.822 1.00 94.31 131 THR A N 1
ATOM 1039 C CA . THR A 1 131 ? -14.145 -1.623 6.449 1.00 94.31 131 THR A CA 1
ATOM 1040 C C . THR A 1 131 ? -13.939 -1.664 7.966 1.00 94.31 131 THR A C 1
ATOM 1042 O O . THR A 1 131 ? -14.919 -1.742 8.709 1.00 94.31 131 THR A O 1
ATOM 1045 N N . ILE A 1 132 ? -12.693 -1.549 8.441 1.00 90.81 132 ILE A N 1
ATOM 1046 C CA . ILE A 1 132 ? -12.362 -1.443 9.872 1.00 90.81 132 ILE A CA 1
ATOM 1047 C C . ILE A 1 132 ? -13.024 -0.193 10.466 1.00 90.81 132 ILE A C 1
ATOM 1049 O O . ILE A 1 132 ? -13.744 -0.303 11.455 1.00 90.81 132 ILE A O 1
ATOM 1053 N N . TYR A 1 133 ? -12.874 0.968 9.821 1.00 88.50 133 TYR A N 1
ATOM 1054 C CA . TYR A 1 133 ? -13.494 2.235 10.222 1.00 88.50 133 TYR A CA 1
ATOM 1055 C C . TYR A 1 133 ? -15.018 2.106 10.388 1.00 88.50 133 TYR A C 1
ATOM 1057 O O . TYR A 1 133 ? -15.563 2.452 11.436 1.00 88.50 133 TYR A O 1
ATOM 1065 N N . VAL A 1 134 ? -15.718 1.556 9.387 1.00 93.12 134 VAL A N 1
ATOM 1066 C CA . VAL A 1 134 ? -17.177 1.358 9.443 1.00 93.12 134 VAL A CA 1
ATOM 1067 C C . VAL A 1 134 ? -17.564 0.341 10.524 1.00 93.12 134 VAL A C 1
ATOM 1069 O O . VAL A 1 134 ? -18.578 0.526 11.200 1.00 93.12 134 VAL A O 1
ATOM 1072 N N . SER A 1 135 ? -16.761 -0.706 10.735 1.00 92.44 135 SER A N 1
ATOM 1073 C CA . SER A 1 135 ? -16.981 -1.678 11.812 1.00 92.44 135 SER A CA 1
ATOM 1074 C C . SER A 1 135 ? -16.869 -1.032 13.195 1.00 92.44 135 SER A C 1
ATOM 1076 O O . SER A 1 135 ? -17.778 -1.198 14.008 1.00 92.44 135 SER A O 1
ATOM 1078 N N . VAL A 1 136 ? -15.821 -0.235 13.436 1.00 88.75 136 VAL A N 1
ATOM 1079 C CA . VAL A 1 136 ? -15.609 0.494 14.698 1.00 88.75 136 VAL A CA 1
ATOM 1080 C C . VAL A 1 136 ? -16.743 1.490 14.951 1.00 88.75 136 VAL A C 1
ATOM 1082 O O . VAL A 1 136 ? -17.334 1.461 16.025 1.00 88.75 136 VAL A O 1
ATOM 1085 N N . LEU A 1 137 ? -17.162 2.282 13.954 1.00 91.00 137 LEU A N 1
ATOM 1086 C CA . LEU A 1 137 ? -18.329 3.172 14.097 1.00 91.00 137 LEU A CA 1
ATOM 1087 C C . LEU A 1 137 ? -19.619 2.419 14.469 1.00 91.00 137 LEU A C 1
ATOM 1089 O O . LEU A 1 137 ? -20.466 2.933 15.201 1.00 91.00 137 LEU A O 1
ATOM 1093 N N . ASN A 1 138 ? -19.805 1.206 13.946 1.00 93.31 138 ASN A N 1
ATOM 1094 C CA . ASN A 1 138 ? -20.967 0.377 14.266 1.00 93.31 138 ASN A CA 1
ATOM 1095 C C . ASN A 1 138 ? -20.851 -0.302 15.642 1.00 93.31 138 ASN A C 1
ATOM 1097 O O . ASN A 1 138 ? -21.879 -0.620 16.240 1.00 93.31 138 ASN A O 1
ATOM 1101 N N . GLN A 1 139 ? -19.633 -0.515 16.149 1.00 90.00 139 GLN A N 1
ATOM 1102 C CA . GLN A 1 139 ? -19.367 -0.962 17.518 1.00 90.00 139 GLN A CA 1
ATOM 1103 C C . GLN A 1 139 ? -19.619 0.181 18.515 1.00 90.00 139 GLN A C 1
ATOM 1105 O O . GLN A 1 139 ? -20.386 -0.022 19.454 1.00 90.00 139 GLN A O 1
ATOM 1110 N N . GLU A 1 140 ? -19.108 1.394 18.257 1.00 88.88 140 GLU A N 1
ATOM 1111 C CA . GLU A 1 140 ? -19.389 2.609 19.047 1.00 88.88 140 GLU A CA 1
ATOM 1112 C C . GLU A 1 140 ? -20.902 2.825 19.225 1.00 88.88 140 GLU A C 1
ATOM 1114 O O . GLU A 1 140 ? -21.400 2.851 20.347 1.00 88.88 140 GLU A O 1
ATOM 1119 N N . LYS A 1 141 ? -21.664 2.861 18.121 1.00 91.44 141 LYS A N 1
ATOM 1120 C CA . LYS A 1 141 ? -23.130 3.053 18.133 1.00 91.44 141 LYS A CA 1
ATOM 1121 C C . LYS A 1 141 ? -23.916 1.977 18.888 1.00 91.44 141 LYS A C 1
ATOM 1123 O O . LYS A 1 141 ? -25.075 2.204 19.235 1.00 91.44 141 LYS A O 1
ATOM 1128 N N . LYS A 1 142 ? -23.346 0.782 19.067 1.00 90.69 142 LYS A N 1
ATOM 1129 C CA . LYS A 1 142 ? -23.944 -0.278 19.892 1.00 90.69 142 LYS A CA 1
ATOM 1130 C C . LYS A 1 142 ? -23.571 -0.078 21.354 1.00 90.69 142 LYS A C 1
ATOM 1132 O O . LYS A 1 142 ? -24.454 -0.142 22.199 1.00 90.69 142 LYS A O 1
ATOM 1137 N N . LEU A 1 143 ? -22.301 0.204 21.634 1.00 87.31 143 LEU A N 1
ATOM 1138 C CA . LEU A 1 143 ? -21.779 0.426 22.980 1.00 87.31 143 LEU A CA 1
ATOM 1139 C C . LEU A 1 143 ? -22.423 1.649 23.660 1.00 87.31 143 LEU A C 1
ATOM 1141 O O . LEU A 1 143 ? -22.778 1.571 24.834 1.00 87.31 143 LEU A O 1
ATOM 1145 N N . ASP A 1 144 ? -22.680 2.723 22.907 1.00 87.69 144 ASP A N 1
ATOM 1146 C CA . ASP A 1 144 ? -23.388 3.929 23.371 1.00 87.69 144 ASP A CA 1
ATOM 1147 C C . ASP A 1 144 ? -24.828 3.662 23.856 1.00 87.69 144 ASP A C 1
ATOM 1149 O O . ASP A 1 144 ? -25.390 4.492 24.563 1.00 87.69 144 ASP A O 1
ATOM 1153 N N . LYS A 1 145 ? -25.440 2.517 23.511 1.00 90.38 145 LYS A N 1
ATOM 1154 C CA . LYS A 1 145 ? -26.765 2.126 24.033 1.00 90.38 145 LYS A CA 1
ATOM 1155 C C . LYS A 1 145 ? -26.714 1.460 25.408 1.00 90.38 145 LYS A C 1
ATOM 1157 O O . LYS A 1 145 ? -27.753 1.364 26.053 1.00 90.38 145 LYS A O 1
ATOM 1162 N N . TYR A 1 146 ? -25.548 0.960 25.817 1.00 89.56 146 TYR A N 1
ATOM 1163 C CA . TYR A 1 146 ? -25.368 0.200 27.058 1.00 89.56 146 TYR A CA 1
ATOM 1164 C C . TYR A 1 146 ? -24.543 0.964 28.099 1.00 89.56 146 TYR A C 1
ATOM 1166 O O . TYR A 1 146 ? -24.766 0.798 29.292 1.00 89.56 146 TYR A O 1
ATOM 1174 N N . LEU A 1 147 ? -23.608 1.823 27.677 1.00 87.75 147 LEU A N 1
ATOM 1175 C CA . LEU A 1 147 ? -22.832 2.642 28.607 1.00 87.75 147 LEU A CA 1
ATOM 1176 C C . LEU A 1 147 ? -23.640 3.830 29.133 1.00 87.75 147 LEU A C 1
ATOM 1178 O O . LEU A 1 147 ? -24.202 4.611 28.368 1.00 87.75 147 LEU A O 1
ATOM 1182 N N . SER A 1 148 ? -23.588 4.033 30.450 1.00 81.94 148 SER A N 1
ATOM 1183 C CA . SER A 1 148 ? -24.115 5.240 31.085 1.00 81.94 148 SER A CA 1
ATOM 1184 C C . SER A 1 148 ? -23.432 6.510 30.553 1.00 81.94 148 SER A C 1
ATOM 1186 O O . SER A 1 148 ? -22.259 6.514 30.156 1.00 81.94 148 SER A O 1
ATOM 1188 N N . THR A 1 149 ? -24.168 7.624 30.574 1.00 80.69 149 THR A N 1
ATOM 1189 C CA . THR A 1 149 ? -23.822 8.888 29.897 1.00 80.69 149 THR A CA 1
ATOM 1190 C C . THR A 1 149 ? -22.483 9.505 30.333 1.00 80.69 149 THR A C 1
ATOM 1192 O O . THR A 1 149 ? -21.925 10.335 29.613 1.00 80.69 149 THR A O 1
ATOM 1195 N N . SER A 1 150 ? -21.939 9.118 31.494 1.00 76.31 150 SER A N 1
ATOM 1196 C CA . SER A 1 150 ? -20.612 9.545 31.964 1.00 76.31 150 SER A CA 1
ATOM 1197 C C . SER A 1 150 ? -19.470 8.650 31.458 1.00 76.31 150 SER A C 1
ATOM 1199 O O . SER A 1 150 ? -18.408 9.166 31.112 1.00 76.31 150 SER A O 1
ATOM 1201 N N . MET A 1 151 ? -19.685 7.333 31.356 1.00 76.75 151 MET A N 1
ATOM 1202 C CA . MET A 1 151 ? -18.683 6.359 30.896 1.00 76.75 151 MET A CA 1
ATOM 1203 C C . MET A 1 151 ? -18.485 6.411 29.372 1.00 76.75 151 MET A C 1
ATOM 1205 O O . MET A 1 151 ? -17.344 6.381 28.902 1.00 76.75 151 MET A O 1
ATOM 1209 N N . SER A 1 152 ? -19.571 6.571 28.597 1.00 75.38 152 SER A N 1
ATOM 1210 C CA . SER A 1 152 ? -19.511 6.703 27.126 1.00 75.38 152 SER A CA 1
ATOM 1211 C C . SER A 1 152 ? -18.608 7.871 26.692 1.00 75.38 152 SER A C 1
ATOM 1213 O O . SER A 1 152 ? -17.705 7.680 25.872 1.00 75.38 152 SER A O 1
ATOM 1215 N N . LYS A 1 153 ? -18.759 9.060 27.304 1.00 77.94 153 LYS A N 1
ATOM 1216 C CA . LYS A 1 153 ? -18.005 10.273 26.925 1.00 77.94 153 LYS A CA 1
ATOM 1217 C C . LYS A 1 153 ? -16.485 10.064 26.920 1.00 77.94 153 LYS A C 1
ATOM 1219 O O . LYS A 1 153 ? -15.826 10.517 25.988 1.00 77.94 153 LYS A O 1
ATOM 1224 N N . LYS A 1 154 ? -15.935 9.352 27.914 1.00 76.69 154 LYS A N 1
ATOM 1225 C CA . LYS A 1 154 ? -14.485 9.108 28.025 1.00 76.69 154 LYS A CA 1
ATOM 1226 C C . LYS A 1 154 ? -13.979 8.013 27.077 1.00 76.69 154 LYS A C 1
ATOM 1228 O O . LYS A 1 154 ? -12.892 8.158 26.528 1.00 76.69 154 LYS A O 1
ATOM 1233 N N . LYS A 1 155 ? -14.734 6.929 26.843 1.00 75.38 155 LYS A N 1
ATOM 1234 C CA . LYS A 1 155 ? -14.316 5.914 25.849 1.00 75.38 155 LYS A CA 1
ATOM 1235 C C . LYS A 1 155 ? -14.368 6.478 24.419 1.00 75.38 155 LYS A C 1
ATOM 1237 O O . LYS A 1 155 ? -13.473 6.213 23.615 1.00 75.38 155 LYS A O 1
ATOM 1242 N N . ARG A 1 156 ? -15.351 7.337 24.121 1.00 79.62 156 ARG A N 1
ATOM 1243 C CA . ARG A 1 156 ? -15.536 7.964 22.802 1.00 79.62 156 ARG A CA 1
ATOM 1244 C C . ARG A 1 156 ? -14.363 8.852 22.364 1.00 79.62 156 ARG A C 1
ATOM 1246 O O . ARG A 1 156 ? -14.023 8.843 21.182 1.00 79.62 156 ARG A O 1
ATOM 1253 N N . THR A 1 157 ? -13.708 9.586 23.269 1.00 81.50 157 THR A N 1
ATOM 1254 C CA . THR A 1 157 ? -12.552 10.432 22.902 1.00 81.50 157 THR A CA 1
ATOM 1255 C C . THR A 1 157 ? -11.358 9.615 22.411 1.00 81.50 157 THR A C 1
ATOM 1257 O O . THR A 1 157 ? -10.712 10.016 21.445 1.00 81.50 157 THR A O 1
ATOM 1260 N N . ASN A 1 158 ? -11.094 8.454 23.016 1.00 79.12 158 ASN A N 1
ATOM 1261 C CA . ASN A 1 158 ? -9.963 7.600 22.639 1.00 79.12 158 ASN A CA 1
ATOM 1262 C C . ASN A 1 158 ? -10.176 6.972 21.254 1.00 79.12 158 ASN A C 1
ATOM 1264 O O . ASN A 1 158 ? -9.298 7.049 20.396 1.00 79.12 158 ASN A O 1
ATOM 1268 N N . SER A 1 159 ? -11.371 6.429 21.002 1.00 80.44 159 SER A N 1
ATOM 1269 C CA . SER A 1 159 ? -11.711 5.828 19.706 1.00 80.44 159 SER A CA 1
ATOM 1270 C C . SER A 1 159 ? -11.673 6.852 18.559 1.00 80.44 159 SER A C 1
ATOM 1272 O O . SER A 1 159 ? -11.105 6.580 17.500 1.00 80.44 159 SER A O 1
ATOM 1274 N N . ILE A 1 160 ? -12.149 8.088 18.784 1.00 81.81 160 ILE A N 1
ATOM 1275 C CA . ILE A 1 160 ? -12.025 9.183 17.803 1.00 81.81 160 ILE A CA 1
ATOM 1276 C C . ILE A 1 160 ? -10.555 9.465 17.444 1.00 81.81 160 ILE A C 1
ATOM 1278 O O . ILE A 1 160 ? -10.260 9.710 16.272 1.00 81.81 160 ILE A O 1
ATOM 1282 N N . LYS A 1 161 ? -9.626 9.406 18.408 1.00 81.00 161 LYS A N 1
ATOM 1283 C CA . LYS A 1 161 ? -8.190 9.629 18.159 1.00 81.00 161 LYS A CA 1
ATOM 1284 C C . LYS A 1 161 ? -7.578 8.516 17.306 1.00 81.00 161 LYS A C 1
ATOM 1286 O O . LYS A 1 161 ? -6.985 8.826 16.275 1.00 81.00 161 LYS A O 1
ATOM 1291 N N . ILE A 1 162 ? -7.809 7.250 17.665 1.00 78.44 162 ILE A N 1
ATOM 1292 C CA . ILE A 1 162 ? -7.359 6.071 16.894 1.00 78.44 162 ILE A CA 1
ATOM 1293 C C . ILE A 1 162 ? -7.900 6.131 15.455 1.00 78.44 162 ILE A C 1
ATOM 1295 O O . ILE A 1 162 ? -7.179 5.926 14.478 1.00 78.44 162 ILE A O 1
ATOM 1299 N N . ARG A 1 163 ? -9.176 6.494 15.303 1.00 80.62 163 ARG A N 1
ATOM 1300 C CA . ARG A 1 163 ? -9.842 6.625 14.004 1.00 80.62 163 ARG A CA 1
ATOM 1301 C C . ARG A 1 163 ? -9.245 7.743 13.140 1.00 80.62 163 ARG A C 1
ATOM 1303 O O . ARG A 1 163 ? -9.053 7.553 11.939 1.00 80.62 163 ARG A O 1
ATOM 1310 N N . ASN A 1 164 ? -8.943 8.899 13.733 1.00 81.50 164 ASN A N 1
ATOM 1311 C CA . ASN A 1 164 ? -8.307 10.013 13.027 1.00 81.50 164 ASN A CA 1
ATOM 1312 C C . ASN A 1 164 ? -6.855 9.678 12.638 1.00 81.50 164 ASN A C 1
ATOM 1314 O O . ASN A 1 164 ? -6.433 10.026 11.538 1.00 81.50 164 ASN A O 1
ATOM 1318 N N . GLN A 1 165 ? -6.117 8.955 13.487 1.00 80.62 165 GLN A N 1
ATOM 1319 C CA . GLN A 1 165 ? -4.779 8.441 13.178 1.00 80.62 1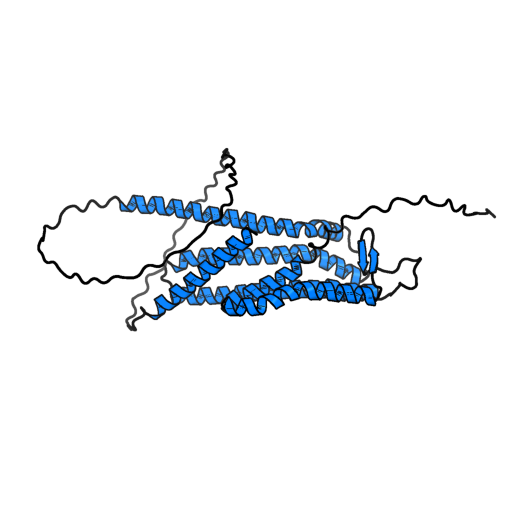65 GLN A CA 1
ATOM 1320 C C . GLN A 1 165 ? -4.805 7.501 11.962 1.00 80.62 165 GLN A C 1
ATOM 1322 O O . GLN A 1 165 ? -4.034 7.702 11.025 1.00 80.62 165 GLN A O 1
ATOM 1327 N N . ALA A 1 166 ? -5.717 6.523 11.934 1.00 80.44 166 ALA A N 1
ATOM 1328 C CA . ALA A 1 166 ? -5.862 5.607 10.800 1.00 80.44 166 ALA A CA 1
ATOM 1329 C C . ALA A 1 166 ? -6.176 6.354 9.488 1.00 80.44 166 ALA A C 1
ATOM 1331 O O . ALA A 1 166 ? -5.611 6.042 8.439 1.00 80.44 166 ALA A O 1
ATOM 1332 N N . PHE A 1 167 ? -7.025 7.387 9.546 1.00 82.75 167 PHE A N 1
ATOM 1333 C CA . PHE A 1 167 ? -7.328 8.226 8.384 1.00 82.75 167 PHE A CA 1
ATOM 1334 C C . PHE A 1 167 ? -6.115 9.045 7.910 1.00 82.75 167 PHE A C 1
ATOM 1336 O O . PHE A 1 167 ? -5.843 9.089 6.710 1.00 82.75 167 PHE A O 1
ATOM 1343 N N . LEU A 1 168 ? -5.355 9.649 8.832 1.00 83.31 168 LEU A N 1
ATOM 1344 C CA . LEU A 1 168 ? -4.126 10.384 8.509 1.00 83.31 168 LEU A CA 1
ATOM 1345 C C . LEU A 1 168 ? -3.063 9.472 7.883 1.00 83.31 168 LEU A C 1
ATOM 1347 O O . LEU A 1 168 ? -2.483 9.841 6.866 1.00 83.31 168 LEU A O 1
ATOM 1351 N N . TYR A 1 169 ? -2.866 8.266 8.424 1.00 82.06 169 TYR A N 1
ATOM 1352 C CA . TYR A 1 169 ? -1.946 7.268 7.872 1.00 82.06 169 TYR A CA 1
ATOM 1353 C C . TYR A 1 169 ? -2.290 6.915 6.416 1.00 82.06 169 TYR A C 1
ATOM 1355 O O . TYR A 1 169 ? -1.439 6.998 5.528 1.00 82.06 169 TYR A O 1
ATOM 1363 N N . VAL A 1 170 ? -3.562 6.598 6.143 1.00 84.00 170 VAL A N 1
ATOM 1364 C CA . VAL A 1 170 ? -4.044 6.302 4.783 1.00 84.00 170 VAL A CA 1
ATOM 1365 C C . VAL A 1 170 ? -3.904 7.523 3.864 1.00 84.00 170 VAL A C 1
ATOM 1367 O O . VAL A 1 170 ? -3.482 7.376 2.717 1.00 84.00 170 VAL A O 1
ATOM 1370 N N . GLY A 1 171 ? -4.192 8.731 4.357 1.00 87.06 171 GLY A N 1
ATOM 1371 C CA . GLY A 1 171 ? -4.005 9.978 3.612 1.00 87.06 171 GLY A CA 1
ATOM 1372 C C . GLY A 1 171 ? -2.547 10.223 3.210 1.00 87.06 171 GLY A C 1
ATOM 1373 O O . GLY A 1 171 ? -2.270 10.500 2.043 1.00 87.06 171 GLY A O 1
ATOM 1374 N N . CYS A 1 172 ? -1.604 10.052 4.142 1.00 87.44 172 CYS A N 1
ATOM 1375 C CA . CYS A 1 172 ? -0.168 10.142 3.877 1.00 87.44 172 CYS A CA 1
ATOM 1376 C C . CYS A 1 172 ? 0.291 9.097 2.850 1.00 87.44 172 CYS A C 1
ATOM 1378 O O . CYS A 1 172 ? 0.992 9.455 1.904 1.00 87.44 172 CYS A O 1
ATOM 1380 N N . MET A 1 173 ? -0.159 7.842 2.976 1.00 85.50 173 MET A N 1
ATOM 1381 C CA . MET A 1 173 ? 0.122 6.782 1.999 1.00 85.50 173 MET A CA 1
ATOM 1382 C C . MET A 1 173 ? -0.378 7.157 0.594 1.00 85.50 173 MET A C 1
ATOM 1384 O O . MET A 1 173 ? 0.345 6.994 -0.386 1.00 85.50 173 MET A O 1
ATOM 1388 N N . TYR A 1 174 ? -1.587 7.707 0.461 1.00 90.00 174 TYR A N 1
ATOM 1389 C CA . TYR A 1 174 ? -2.074 8.161 -0.843 1.00 90.00 174 TYR A CA 1
ATOM 1390 C C . TYR A 1 174 ? -1.264 9.334 -1.408 1.00 90.00 174 TYR A C 1
ATOM 1392 O O . TYR A 1 174 ? -0.978 9.346 -2.606 1.00 90.00 174 TYR A O 1
ATOM 1400 N N . MET A 1 175 ? -0.853 10.290 -0.570 1.00 90.12 175 MET A N 1
ATOM 1401 C CA . MET A 1 175 ? -0.050 11.440 -1.001 1.00 90.12 175 MET A CA 1
ATOM 1402 C C . MET A 1 175 ? 1.336 11.041 -1.524 1.00 90.12 175 MET A C 1
ATOM 1404 O O . MET A 1 175 ? 1.770 11.581 -2.543 1.00 90.12 175 MET A O 1
ATOM 1408 N N . THR A 1 176 ? 2.026 10.083 -0.890 1.00 91.00 176 THR A N 1
ATOM 1409 C CA . THR A 1 176 ? 3.346 9.632 -1.374 1.00 91.00 176 THR A CA 1
ATOM 1410 C C . THR A 1 176 ? 3.246 8.863 -2.690 1.00 91.00 176 THR A C 1
ATOM 1412 O O . THR A 1 176 ? 4.062 9.064 -3.594 1.00 91.00 176 THR A O 1
ATOM 1415 N N . TRP A 1 177 ? 2.207 8.040 -2.852 1.00 90.56 177 TRP A N 1
ATOM 1416 C CA . TRP A 1 177 ? 2.004 7.245 -4.065 1.00 90.56 177 TRP A CA 1
ATOM 1417 C C . TRP A 1 177 ? 1.420 8.037 -5.243 1.00 90.56 177 TRP A C 1
ATOM 1419 O O . TRP A 1 177 ? 1.670 7.671 -6.393 1.00 90.56 177 TRP A O 1
ATOM 1429 N N . LEU A 1 178 ? 0.711 9.147 -5.003 1.00 93.06 178 LEU A N 1
ATOM 1430 C CA . LEU A 1 178 ? 0.075 9.956 -6.051 1.00 93.06 178 LEU A CA 1
ATOM 1431 C C . LEU A 1 178 ? 1.066 10.426 -7.129 1.00 93.06 178 LEU A C 1
ATOM 1433 O O . LEU A 1 178 ? 0.828 10.216 -8.320 1.00 93.06 178 LEU A O 1
ATOM 1437 N N . PHE A 1 179 ? 2.193 11.029 -6.737 1.00 94.75 179 PHE A N 1
ATOM 1438 C CA . PHE A 1 179 ? 3.164 11.574 -7.697 1.00 94.75 179 PHE A CA 1
ATOM 1439 C C . PHE A 1 179 ? 3.885 10.480 -8.488 1.00 94.75 179 PHE A C 1
ATOM 1441 O O . PHE A 1 179 ? 4.056 10.614 -9.701 1.00 94.75 179 PHE A O 1
ATOM 1448 N N . GLY A 1 180 ? 4.241 9.369 -7.832 1.00 91.69 180 GLY A N 1
ATOM 1449 C CA . GLY A 1 180 ? 4.803 8.194 -8.501 1.00 91.69 180 GLY A CA 1
ATOM 1450 C C . GLY A 1 180 ? 3.828 7.599 -9.516 1.00 91.69 180 GLY A C 1
ATOM 1451 O O . GLY A 1 180 ? 4.206 7.326 -10.656 1.00 91.69 180 GLY A O 1
ATOM 1452 N N . SER A 1 181 ? 2.554 7.486 -9.148 1.00 92.75 181 SER A N 1
ATOM 1453 C CA . SER A 1 181 ? 1.487 7.032 -10.036 1.00 92.75 181 SER A CA 1
ATOM 1454 C C . SER A 1 181 ? 1.301 7.938 -11.252 1.00 92.75 181 SER A C 1
ATOM 1456 O O . SER A 1 181 ? 1.322 7.444 -12.380 1.00 92.75 181 SER A O 1
ATOM 1458 N N . VAL A 1 182 ? 1.195 9.259 -11.064 1.00 94.62 182 VAL A N 1
ATOM 1459 C CA . VAL A 1 182 ? 1.086 10.225 -12.175 1.00 94.62 182 VAL A CA 1
ATOM 1460 C C . VAL A 1 182 ? 2.305 10.131 -13.094 1.00 94.62 182 VAL A C 1
ATOM 1462 O O . VAL A 1 182 ? 2.145 9.986 -14.306 1.00 94.62 182 VAL A O 1
ATOM 1465 N N . PHE A 1 183 ? 3.520 10.128 -12.535 1.00 93.44 183 PHE A N 1
ATOM 1466 C CA . PHE A 1 183 ? 4.765 9.979 -13.293 1.00 93.44 183 PHE A CA 1
ATOM 1467 C C . PHE A 1 183 ? 4.754 8.730 -14.190 1.00 93.44 183 PHE A C 1
ATOM 1469 O O . PHE A 1 183 ? 5.106 8.809 -15.370 1.00 93.44 183 PHE A O 1
ATOM 1476 N N . ARG A 1 184 ? 4.304 7.581 -13.668 1.00 90.06 184 ARG A N 1
ATOM 1477 C CA . ARG A 1 184 ? 4.238 6.329 -14.438 1.00 90.06 184 ARG A CA 1
ATOM 1478 C C . ARG A 1 184 ? 3.121 6.328 -15.474 1.00 90.06 184 ARG A C 1
ATOM 1480 O O . ARG A 1 184 ? 3.381 5.937 -16.607 1.00 90.06 184 ARG A O 1
ATOM 1487 N N . MET A 1 185 ? 1.931 6.835 -15.154 1.00 91.94 185 MET A N 1
ATOM 1488 C CA . MET A 1 185 ? 0.847 6.975 -16.136 1.00 91.94 185 MET A CA 1
ATOM 1489 C C . MET A 1 185 ? 1.250 7.880 -17.312 1.00 91.94 185 MET A C 1
ATOM 1491 O O . MET A 1 185 ? 0.923 7.574 -18.457 1.00 91.94 185 MET A O 1
ATOM 1495 N N . MET A 1 186 ? 2.035 8.939 -17.071 1.00 94.12 186 MET A N 1
ATOM 1496 C CA . MET A 1 186 ? 2.602 9.760 -18.149 1.00 94.12 186 MET A CA 1
ATOM 1497 C C . MET A 1 186 ? 3.597 8.984 -19.022 1.00 94.12 186 MET A C 1
ATOM 1499 O O . MET A 1 186 ? 3.515 9.081 -20.247 1.00 94.12 186 MET A O 1
ATOM 1503 N N . GLN A 1 187 ? 4.479 8.175 -18.418 1.00 90.62 187 GLN A N 1
ATOM 1504 C CA . GLN A 1 187 ? 5.394 7.299 -19.165 1.00 90.62 187 GLN A CA 1
ATOM 1505 C C . GLN A 1 187 ? 4.637 6.291 -20.045 1.00 90.62 187 GLN A C 1
ATOM 1507 O O . GLN A 1 187 ? 5.016 6.100 -21.198 1.00 90.62 187 GLN A O 1
ATOM 1512 N N . PHE A 1 188 ? 3.552 5.689 -19.543 1.00 87.00 188 PHE A N 1
ATOM 1513 C CA . PHE A 1 188 ? 2.707 4.780 -20.331 1.00 87.00 188 PHE A CA 1
ATOM 1514 C C . PHE A 1 188 ? 1.954 5.484 -21.462 1.00 87.00 188 PHE A C 1
ATOM 1516 O O . PHE A 1 188 ? 1.809 4.917 -22.539 1.00 87.00 188 PHE A O 1
ATOM 1523 N N . ALA A 1 189 ? 1.551 6.741 -21.268 1.00 93.06 189 ALA A N 1
ATOM 1524 C CA . ALA A 1 189 ? 0.957 7.569 -22.317 1.00 93.06 189 ALA A CA 1
ATOM 1525 C C . ALA A 1 189 ? 1.972 8.081 -23.367 1.00 93.06 189 ALA A C 1
ATOM 1527 O O . ALA A 1 189 ? 1.624 8.943 -24.174 1.00 93.06 189 ALA A O 1
ATOM 1528 N N . GLY A 1 190 ? 3.237 7.635 -23.329 1.00 92.56 190 GLY A N 1
ATOM 1529 C CA . GLY A 1 190 ? 4.308 8.112 -24.212 1.00 92.56 190 GLY A CA 1
ATOM 1530 C C . GLY A 1 190 ? 4.714 9.574 -23.978 1.00 92.56 190 GLY A C 1
ATOM 1531 O O . GLY A 1 190 ? 5.447 10.153 -24.779 1.00 92.56 190 GLY A O 1
ATOM 1532 N N . LYS A 1 191 ? 4.244 10.200 -22.891 1.00 95.00 191 LYS A N 1
ATOM 1533 C CA . LYS A 1 191 ? 4.485 11.614 -22.587 1.00 95.00 191 LYS A CA 1
ATOM 1534 C C . LYS A 1 191 ? 5.735 11.766 -21.728 1.00 95.00 191 LYS A C 1
ATOM 1536 O O . LYS A 1 191 ? 5.925 11.054 -20.743 1.00 95.00 191 LYS A O 1
ATOM 1541 N N . LYS A 1 192 ? 6.572 12.753 -22.060 1.00 95.12 192 LYS A N 1
ATOM 1542 C CA . LYS A 1 192 ? 7.695 13.152 -21.203 1.00 95.12 192 LYS A CA 1
ATOM 1543 C C . LYS A 1 192 ? 7.129 13.793 -19.921 1.00 95.12 192 LYS A C 1
ATOM 1545 O O . LYS A 1 192 ? 6.385 14.768 -20.036 1.00 95.12 192 LYS A O 1
ATOM 1550 N N . PRO A 1 193 ? 7.424 13.262 -18.721 1.00 95.75 193 PRO A N 1
ATOM 1551 C CA . PRO A 1 193 ? 6.922 13.832 -17.475 1.00 95.75 193 PRO A CA 1
ATOM 1552 C C . PRO A 1 193 ? 7.579 15.200 -17.203 1.00 95.75 193 PRO A C 1
ATOM 1554 O O . PRO A 1 193 ? 8.791 15.329 -17.390 1.00 95.75 193 PRO A O 1
ATOM 1557 N N . PRO A 1 194 ? 6.822 16.223 -16.755 1.00 97.06 194 PRO A N 1
ATOM 1558 C CA . PRO A 1 194 ? 7.377 17.523 -16.395 1.00 97.06 194 PRO A CA 1
ATOM 1559 C C . PRO A 1 194 ? 8.416 17.405 -15.269 1.00 97.06 194 PRO A C 1
ATOM 1561 O O . PRO A 1 194 ? 8.188 16.634 -14.332 1.00 97.06 194 PRO A O 1
ATOM 1564 N N . PRO A 1 195 ? 9.497 18.212 -15.275 1.00 96.88 195 PRO A N 1
ATOM 1565 C CA . PRO A 1 195 ? 10.504 18.198 -14.212 1.00 96.88 195 PRO A CA 1
ATOM 1566 C C . PRO A 1 195 ? 9.918 18.364 -12.803 1.00 96.88 195 PRO A C 1
ATOM 1568 O O . PRO A 1 195 ? 10.360 17.694 -11.877 1.00 96.88 195 PRO A O 1
ATOM 1571 N N . ALA A 1 196 ? 8.861 19.171 -12.648 1.00 97.56 196 ALA A N 1
ATOM 1572 C CA . ALA A 1 196 ? 8.161 19.348 -11.375 1.00 97.56 196 ALA A CA 1
ATOM 1573 C C . ALA A 1 196 ? 7.592 18.033 -10.803 1.00 97.56 196 ALA A C 1
ATOM 1575 O O . ALA A 1 196 ? 7.716 17.784 -9.609 1.00 97.56 196 ALA A O 1
ATOM 1576 N N . ILE A 1 197 ? 7.029 17.156 -11.645 1.00 96.62 197 ILE A N 1
ATOM 1577 C CA . ILE A 1 197 ? 6.509 15.846 -11.212 1.00 96.62 197 ILE A CA 1
ATOM 1578 C C . ILE A 1 197 ? 7.655 14.909 -10.808 1.00 96.62 197 ILE A C 1
ATOM 1580 O O . ILE A 1 197 ? 7.500 14.127 -9.876 1.00 96.62 197 ILE A O 1
ATOM 1584 N N . ILE A 1 198 ? 8.816 15.011 -11.465 1.00 94.94 198 ILE A N 1
ATOM 1585 C CA . ILE A 1 198 ? 10.018 14.246 -11.099 1.00 94.94 198 ILE A CA 1
ATOM 1586 C C . ILE A 1 198 ? 10.526 14.687 -9.724 1.00 94.94 198 ILE A C 1
ATOM 1588 O O . ILE A 1 198 ? 10.765 13.838 -8.871 1.00 94.94 198 ILE A O 1
ATOM 1592 N N . VAL A 1 199 ? 10.643 15.998 -9.490 1.00 96.06 199 VAL A N 1
ATOM 1593 C CA . VAL A 1 199 ? 11.064 16.557 -8.195 1.00 96.06 199 VAL A CA 1
ATOM 1594 C C . VAL A 1 199 ? 10.086 16.160 -7.089 1.00 96.06 199 VAL A C 1
ATOM 1596 O O . VAL A 1 199 ? 10.522 15.681 -6.047 1.00 96.06 199 VAL A O 1
ATOM 1599 N N . LEU A 1 200 ? 8.774 16.275 -7.325 1.00 95.69 200 LEU A N 1
ATOM 1600 C CA . LEU A 1 200 ? 7.755 15.846 -6.362 1.00 95.69 200 LEU A CA 1
ATOM 1601 C C . LEU A 1 200 ? 7.817 14.337 -6.092 1.00 95.69 200 LEU A C 1
ATOM 1603 O O . LEU A 1 200 ? 7.751 13.938 -4.938 1.00 95.69 200 LEU A O 1
ATOM 1607 N N . PHE A 1 201 ? 8.010 13.493 -7.108 1.00 93.31 201 PHE A N 1
ATOM 1608 C CA . PHE A 1 201 ? 8.188 12.054 -6.901 1.00 93.31 201 PHE A CA 1
ATOM 1609 C C . PHE A 1 201 ? 9.438 11.741 -6.060 1.00 93.31 201 PHE A C 1
ATOM 1611 O O . PHE A 1 201 ? 9.333 11.024 -5.070 1.00 93.31 201 PHE A O 1
ATOM 1618 N N . VAL A 1 202 ? 10.599 12.307 -6.409 1.00 91.94 202 VAL A N 1
ATOM 1619 C CA . VAL A 1 202 ? 11.864 12.086 -5.681 1.00 91.94 202 VAL A CA 1
ATOM 1620 C C . VAL A 1 202 ? 11.799 12.616 -4.246 1.00 91.94 202 VAL A C 1
ATOM 1622 O O . VAL A 1 202 ? 12.392 12.014 -3.357 1.00 91.94 202 VAL A O 1
ATOM 1625 N N . LEU A 1 203 ? 11.056 13.700 -4.002 1.00 93.88 203 LEU A N 1
ATOM 1626 C CA . LEU A 1 203 ? 10.834 14.244 -2.663 1.00 93.88 203 LEU A CA 1
ATOM 1627 C C . LEU A 1 203 ? 9.864 13.378 -1.843 1.00 93.88 203 LEU A C 1
ATOM 1629 O O . LEU A 1 203 ? 10.173 13.011 -0.716 1.00 93.88 203 LEU A O 1
ATOM 1633 N N . PHE A 1 204 ? 8.695 13.036 -2.390 1.00 92.44 204 PHE A N 1
ATOM 1634 C CA . PHE A 1 204 ? 7.639 12.351 -1.636 1.00 92.44 204 PHE A CA 1
ATOM 1635 C C . PHE A 1 204 ? 7.880 10.845 -1.442 1.00 92.44 204 PHE A C 1
ATOM 1637 O O . PHE A 1 204 ? 7.335 10.272 -0.502 1.00 92.44 204 PHE A O 1
ATOM 1644 N N . PHE A 1 205 ? 8.701 10.203 -2.280 1.00 86.62 205 PHE A N 1
ATOM 1645 C CA . PHE A 1 205 ? 9.011 8.774 -2.164 1.00 86.62 205 PHE A CA 1
ATOM 1646 C C . PHE A 1 205 ? 9.701 8.393 -0.831 1.00 86.62 205 PHE A C 1
ATOM 1648 O O . PHE A 1 205 ? 9.125 7.592 -0.092 1.00 86.62 205 PHE A O 1
ATOM 1655 N N . PRO A 1 206 ? 10.850 8.987 -0.430 1.00 87.69 206 PRO A N 1
ATOM 1656 C CA . PRO A 1 206 ? 11.459 8.714 0.880 1.00 87.69 206 PRO A CA 1
ATOM 1657 C C . PRO A 1 206 ? 10.618 9.243 2.053 1.00 87.69 206 PRO A C 1
ATOM 1659 O O . PRO A 1 206 ? 10.721 8.744 3.174 1.00 87.69 206 PRO A O 1
ATOM 1662 N N . LEU A 1 207 ? 9.742 10.226 1.807 1.00 88.25 207 LEU A N 1
ATOM 1663 C CA . LEU A 1 207 ? 8.871 10.801 2.831 1.00 88.25 207 LEU A CA 1
ATOM 1664 C C . LEU A 1 207 ? 7.826 9.812 3.381 1.00 88.25 207 LEU A C 1
ATOM 1666 O O . LEU A 1 207 ? 7.246 10.094 4.424 1.00 88.25 207 LEU A O 1
ATOM 1670 N N . GLN A 1 208 ? 7.619 8.638 2.768 1.00 81.69 208 GLN A N 1
ATOM 1671 C CA . GLN A 1 208 ? 6.760 7.594 3.345 1.00 81.69 208 GLN A CA 1
ATOM 1672 C C . GLN A 1 208 ? 7.262 7.133 4.727 1.00 81.69 208 GLN A C 1
ATOM 1674 O O . GLN A 1 208 ? 6.469 7.034 5.660 1.00 81.69 208 GLN A O 1
ATOM 1679 N N . GLY A 1 209 ? 8.573 6.912 4.889 1.00 80.19 209 GLY A N 1
ATOM 1680 C CA . GLY A 1 209 ? 9.155 6.569 6.194 1.00 80.19 209 GLY A CA 1
ATOM 1681 C C . GLY A 1 209 ? 9.050 7.725 7.194 1.00 80.19 209 GLY A C 1
ATOM 1682 O O . GLY A 1 209 ? 8.693 7.522 8.353 1.00 80.19 209 GLY A O 1
ATOM 1683 N N . PHE A 1 210 ? 9.265 8.955 6.721 1.00 85.75 210 PHE A N 1
ATOM 1684 C CA . PHE A 1 210 ? 9.131 10.169 7.529 1.00 85.75 210 PHE A CA 1
ATOM 1685 C C . PHE A 1 210 ? 7.698 10.390 8.038 1.00 85.75 210 PHE A C 1
ATOM 1687 O O . PHE A 1 210 ? 7.515 10.729 9.204 1.00 85.75 210 PHE A O 1
ATOM 1694 N N . PHE A 1 211 ? 6.674 10.162 7.208 1.00 82.69 211 PHE A N 1
ATOM 1695 C CA . PHE A 1 211 ? 5.276 10.277 7.630 1.00 82.69 211 PHE A CA 1
ATOM 1696 C C . PHE A 1 211 ? 4.853 9.172 8.603 1.00 82.69 211 PHE A C 1
ATOM 1698 O O . PHE A 1 211 ? 4.073 9.455 9.510 1.00 82.69 211 PHE A O 1
ATOM 1705 N N . ASN A 1 212 ? 5.396 7.956 8.480 1.00 73.88 212 ASN A N 1
ATOM 1706 C CA . ASN A 1 212 ? 5.175 6.900 9.473 1.00 73.88 212 ASN A CA 1
ATOM 1707 C C . ASN A 1 212 ? 5.770 7.298 10.837 1.00 73.88 212 ASN A C 1
ATOM 1709 O O . ASN A 1 212 ? 5.051 7.308 11.834 1.00 73.88 212 ASN A O 1
ATOM 1713 N N . MET A 1 213 ? 7.034 7.742 10.859 1.00 81.38 213 MET A N 1
ATOM 1714 C CA . MET A 1 213 ? 7.700 8.244 12.070 1.00 81.38 213 MET A CA 1
ATOM 1715 C C . MET A 1 213 ? 6.966 9.453 12.676 1.00 81.38 213 MET A C 1
ATOM 1717 O O . MET A 1 213 ? 6.766 9.519 13.886 1.00 81.38 213 MET A O 1
ATOM 1721 N N . LEU A 1 214 ? 6.519 10.411 11.853 1.00 81.50 214 LEU A N 1
ATOM 1722 C CA . LEU A 1 214 ? 5.689 11.521 12.328 1.00 81.50 214 LEU A CA 1
ATOM 1723 C C . LEU A 1 214 ? 4.367 11.031 12.918 1.00 81.50 214 LEU A C 1
ATOM 1725 O O . LEU A 1 214 ? 3.941 11.575 13.931 1.00 81.50 214 LEU A O 1
ATOM 1729 N N . GLY A 1 215 ? 3.734 10.018 12.322 1.00 74.38 215 GLY A N 1
ATOM 1730 C CA . GLY A 1 215 ? 2.528 9.387 12.853 1.00 74.38 215 GLY A CA 1
ATOM 1731 C C . GLY A 1 215 ? 2.732 8.850 14.270 1.00 74.38 215 GLY A C 1
ATOM 1732 O O . GLY A 1 215 ? 1.918 9.133 15.147 1.00 74.38 215 GLY A O 1
ATOM 1733 N N . GLU A 1 216 ? 3.845 8.159 14.518 1.00 74.31 216 GLU A N 1
ATOM 1734 C CA . GLU A 1 216 ? 4.222 7.659 15.847 1.00 74.31 216 GLU A CA 1
ATOM 1735 C C . GLU A 1 216 ? 4.574 8.784 16.832 1.00 74.31 216 GLU A C 1
ATOM 1737 O O . GLU A 1 216 ? 4.113 8.768 17.972 1.00 74.31 216 GLU A O 1
ATOM 1742 N N . ILE A 1 217 ? 5.323 9.807 16.406 1.00 80.00 217 ILE A N 1
ATOM 1743 C CA . ILE A 1 217 ? 5.680 10.952 17.263 1.00 80.00 217 ILE A CA 1
ATOM 1744 C C . ILE A 1 217 ? 4.439 11.779 17.626 1.00 80.00 217 ILE A C 1
ATOM 1746 O O . ILE A 1 217 ? 4.281 12.178 18.783 1.00 80.00 217 ILE A O 1
ATOM 1750 N N . LEU A 1 218 ? 3.526 12.012 16.679 1.00 72.81 218 LEU A N 1
ATOM 1751 C CA . LEU A 1 218 ? 2.233 12.651 16.939 1.00 72.81 218 LEU A CA 1
ATOM 1752 C C . LEU A 1 218 ? 1.391 11.790 17.885 1.00 72.81 218 LEU A C 1
ATOM 1754 O O . LEU A 1 218 ? 0.845 12.323 18.849 1.00 72.81 218 LEU A O 1
ATOM 1758 N N . LEU A 1 219 ? 1.341 10.469 17.682 1.00 65.75 219 LEU A N 1
ATOM 1759 C CA . LEU A 1 219 ? 0.633 9.546 18.572 1.00 65.75 219 LEU A CA 1
ATOM 1760 C C . LEU A 1 219 ? 1.178 9.596 20.007 1.00 65.75 219 LEU A C 1
ATOM 1762 O O . LEU A 1 219 ? 0.410 9.800 20.945 1.00 65.75 219 LEU A O 1
ATOM 1766 N N . ALA A 1 220 ? 2.496 9.469 20.177 1.00 71.00 220 ALA A N 1
ATOM 1767 C CA . ALA A 1 220 ? 3.177 9.535 21.470 1.00 71.00 220 ALA A CA 1
ATOM 1768 C C . ALA A 1 220 ? 3.005 10.903 22.155 1.00 71.00 220 ALA A C 1
ATOM 1770 O O . ALA A 1 220 ? 3.001 10.999 23.384 1.00 71.00 220 ALA A O 1
ATOM 1771 N N . SER A 1 221 ? 2.843 11.968 21.366 1.00 73.19 221 SER A N 1
ATOM 1772 C CA . SER A 1 221 ? 2.565 13.317 21.866 1.00 73.19 221 SER A CA 1
ATOM 1773 C C . SER A 1 221 ? 1.112 13.451 22.340 1.00 73.19 221 SER A C 1
ATOM 1775 O O . SER A 1 221 ? 0.870 13.957 23.435 1.00 73.19 221 SER A O 1
ATOM 1777 N N . PHE A 1 222 ? 0.140 12.942 21.573 1.00 66.94 222 PHE A N 1
ATOM 1778 C CA . PHE A 1 222 ? -1.281 12.980 21.941 1.00 66.94 222 PHE A CA 1
ATOM 1779 C C . PHE A 1 222 ? -1.627 12.089 23.144 1.00 66.94 222 PHE A C 1
ATOM 1781 O O . PHE A 1 222 ? -2.441 12.499 23.971 1.00 66.94 222 PHE A O 1
ATOM 1788 N N . THR A 1 223 ? -1.007 10.913 23.288 1.00 60.78 223 THR A N 1
ATOM 1789 C CA . THR A 1 223 ? -1.222 10.035 24.456 1.00 60.78 223 THR A CA 1
ATOM 1790 C C . THR A 1 223 ? -0.637 10.621 25.743 1.00 60.78 223 THR A C 1
ATOM 1792 O O . THR A 1 223 ? -1.258 10.523 26.804 1.00 60.78 223 THR A O 1
ATOM 1795 N N . LYS A 1 224 ? 0.518 11.303 25.669 1.00 63.12 224 LYS A N 1
ATOM 1796 C CA . LYS A 1 224 ? 1.110 12.007 26.823 1.00 63.12 224 LYS A CA 1
ATOM 1797 C C . LYS A 1 224 ? 0.239 13.158 27.329 1.00 63.12 224 LYS A C 1
ATOM 1799 O O . LYS A 1 224 ? 0.132 13.327 28.544 1.00 63.12 224 LYS A O 1
ATOM 1804 N N . ILE A 1 225 ? -0.392 13.921 26.433 1.00 62.50 225 ILE A N 1
ATOM 1805 C CA . ILE A 1 225 ? -1.273 15.040 26.811 1.00 62.50 225 ILE A CA 1
ATOM 1806 C C . ILE A 1 225 ? -2.460 14.532 27.646 1.00 62.50 225 ILE A C 1
ATOM 1808 O O . ILE A 1 225 ? -2.668 15.027 28.755 1.00 62.50 225 ILE A O 1
ATOM 1812 N N . ASP A 1 226 ? -3.149 13.475 27.197 1.00 56.03 226 ASP A N 1
ATOM 1813 C CA . ASP A 1 226 ? -4.269 12.884 27.950 1.00 56.03 226 ASP A CA 1
ATOM 1814 C C . ASP A 1 226 ? -3.848 12.381 29.336 1.00 56.03 226 ASP A C 1
ATOM 1816 O O . ASP A 1 226 ? -4.569 12.579 30.312 1.00 56.03 226 ASP A O 1
ATOM 1820 N N . PHE A 1 227 ? -2.683 11.734 29.453 1.00 54.06 227 PHE A N 1
ATOM 1821 C CA . PHE A 1 227 ? -2.212 11.198 30.734 1.00 54.06 227 PHE A CA 1
ATOM 1822 C C . PHE A 1 227 ? -1.890 12.310 31.750 1.00 54.06 227 PHE A C 1
ATOM 1824 O O . PHE A 1 227 ? -2.212 12.197 32.940 1.00 54.06 227 PHE A O 1
ATOM 1831 N N . ILE A 1 228 ? -1.301 13.417 31.290 1.00 66.00 228 ILE A N 1
ATOM 1832 C CA . ILE A 1 228 ? -1.024 14.602 32.118 1.00 66.00 228 ILE A CA 1
ATOM 1833 C C . ILE A 1 228 ? -2.334 15.273 32.565 1.00 66.00 228 ILE A C 1
ATOM 1835 O O . ILE A 1 228 ? -2.453 15.714 33.712 1.00 66.00 228 ILE A O 1
ATOM 1839 N N . GLU A 1 229 ? -3.344 15.310 31.700 1.00 65.56 229 GLU A N 1
ATOM 1840 C CA . GLU A 1 229 ? -4.648 15.892 32.020 1.00 65.56 229 GLU A CA 1
ATOM 1841 C C . GLU A 1 229 ? -5.457 15.004 32.985 1.00 65.56 229 GLU A C 1
ATOM 1843 O O . GLU A 1 229 ? -6.003 15.496 33.979 1.00 65.56 229 GLU A O 1
ATOM 1848 N N . LEU A 1 230 ? -5.418 13.677 32.804 1.00 54.84 230 LEU A N 1
ATOM 1849 C CA . LEU A 1 230 ? -6.036 12.712 33.719 1.00 54.84 230 LEU A CA 1
ATOM 1850 C C . LEU A 1 230 ? -5.438 12.787 35.133 1.00 54.84 230 LEU A C 1
ATOM 1852 O O . LEU A 1 230 ? -6.163 12.786 36.133 1.00 54.84 230 LEU A O 1
ATOM 1856 N N . THR A 1 231 ? -4.107 12.868 35.224 1.00 57.72 231 THR A N 1
ATOM 1857 C CA . THR A 1 231 ? -3.388 12.946 36.506 1.00 57.72 231 THR A CA 1
ATOM 1858 C C . THR A 1 231 ? -3.572 14.298 37.200 1.00 57.72 231 THR A C 1
ATOM 1860 O O . THR A 1 231 ? -3.620 14.338 38.434 1.00 57.72 231 THR A O 1
ATOM 1863 N N . ARG A 1 232 ? -3.776 15.396 36.453 1.00 64.75 232 ARG A N 1
ATOM 1864 C CA . ARG A 1 232 ? -4.221 16.684 37.016 1.00 64.75 232 ARG A CA 1
ATOM 1865 C C . ARG A 1 232 ? -5.646 16.611 37.566 1.00 64.75 232 ARG A C 1
ATOM 1867 O O . ARG A 1 232 ? -5.849 16.973 38.726 1.00 64.75 232 ARG A O 1
ATOM 1874 N N . GLY A 1 233 ? -6.605 16.082 36.802 1.00 51.62 233 GLY A N 1
ATOM 1875 C CA . GLY A 1 233 ? -8.004 15.961 37.234 1.00 51.62 233 GLY A CA 1
ATOM 1876 C C . GLY A 1 233 ? -8.166 15.156 38.530 1.00 51.62 233 GLY A C 1
ATOM 1877 O O . GLY A 1 233 ? -8.833 15.596 39.471 1.00 51.62 233 GLY A O 1
ATOM 1878 N N . HIS A 1 234 ? -7.471 14.019 38.644 1.00 52.75 234 HIS A N 1
ATOM 1879 C CA . HIS A 1 234 ? -7.550 13.171 39.840 1.00 52.75 234 HIS A CA 1
ATOM 1880 C C . HIS A 1 234 ? -6.977 13.849 41.103 1.00 52.75 234 HIS A C 1
ATOM 1882 O O . HIS A 1 234 ? -7.472 13.623 42.211 1.00 52.75 234 HIS A O 1
ATOM 1888 N N . LYS A 1 235 ? -5.975 14.733 40.958 1.00 56.28 235 LYS A N 1
ATOM 1889 C CA . LYS A 1 235 ? -5.382 15.506 42.070 1.00 56.28 235 LYS A CA 1
ATOM 1890 C C . LYS A 1 235 ? -6.290 16.630 42.589 1.00 56.28 235 LYS A C 1
ATOM 1892 O O . LYS A 1 235 ? -6.147 17.032 43.742 1.00 56.28 235 LYS A O 1
ATOM 1897 N N . VAL A 1 236 ? -7.225 17.123 41.771 1.00 57.19 236 VAL A N 1
ATOM 1898 C CA . VAL A 1 236 ? -8.222 18.131 42.179 1.00 57.19 236 VAL A CA 1
ATOM 1899 C C . VAL A 1 236 ? -9.430 17.456 42.833 1.00 57.19 236 VAL A C 1
ATOM 1901 O O . VAL A 1 236 ? -9.816 17.831 43.941 1.00 57.19 236 VAL A O 1
ATOM 1904 N N . ALA A 1 237 ? -9.957 16.386 42.227 1.00 52.38 237 ALA A N 1
ATOM 1905 C CA . ALA A 1 237 ? -11.080 15.626 42.782 1.00 52.38 237 ALA A CA 1
ATOM 1906 C C . ALA A 1 237 ? -10.766 15.001 44.160 1.00 52.38 237 ALA A C 1
ATOM 1908 O O . ALA A 1 237 ? -11.616 14.989 45.049 1.00 52.38 237 ALA A O 1
ATOM 1909 N N . SER A 1 238 ? -9.529 14.536 44.377 1.00 53.28 238 SER A N 1
ATOM 1910 C CA . SER A 1 238 ? -9.088 14.014 45.683 1.00 53.28 238 SER A CA 1
ATOM 1911 C C . SER A 1 238 ? -8.885 15.096 46.755 1.00 53.28 238 SER A C 1
ATOM 1913 O O . SER A 1 238 ? -9.021 14.795 47.939 1.00 53.28 238 SER A O 1
ATOM 1915 N N . ARG A 1 239 ? -8.641 16.363 46.379 1.00 54.94 239 ARG A N 1
ATOM 1916 C CA . ARG A 1 239 ? -8.595 17.489 47.334 1.00 54.94 239 ARG A CA 1
ATOM 1917 C C . ARG A 1 239 ? -9.985 17.963 47.759 1.00 54.94 239 ARG A C 1
ATOM 1919 O O . ARG A 1 239 ? -10.173 18.267 48.931 1.00 54.94 239 ARG A O 1
ATOM 1926 N N . LEU A 1 240 ? -10.967 17.944 46.857 1.00 51.97 240 LEU A N 1
ATOM 1927 C CA . LEU A 1 240 ? -12.359 18.301 47.170 1.00 51.97 240 LEU A CA 1
ATOM 1928 C C . LEU A 1 240 ? -13.110 17.238 47.996 1.00 51.97 240 LEU A C 1
ATOM 1930 O O . LEU A 1 240 ? -14.178 17.524 48.529 1.00 51.97 240 LEU A O 1
ATOM 1934 N N . ARG A 1 241 ? -12.556 16.026 48.160 1.00 44.84 241 ARG A N 1
ATOM 1935 C CA . ARG A 1 241 ? -13.166 14.948 48.964 1.00 44.84 241 ARG A CA 1
ATOM 1936 C C . ARG A 1 241 ? -12.645 14.828 50.403 1.00 44.84 241 ARG A C 1
ATOM 1938 O O . ARG A 1 241 ? -13.093 13.934 51.114 1.00 44.84 241 ARG A O 1
ATOM 1945 N N . MET A 1 242 ? -11.739 15.709 50.847 1.00 45.09 242 MET A N 1
ATOM 1946 C CA . MET A 1 242 ? -11.217 15.723 52.230 1.00 45.09 242 MET A CA 1
ATOM 1947 C C . MET A 1 242 ? -11.811 16.816 53.137 1.00 45.09 242 MET A C 1
ATOM 1949 O O . MET A 1 242 ? -11.411 16.933 54.292 1.00 45.09 242 MET A O 1
ATOM 1953 N N . SER A 1 243 ? -12.813 17.569 52.675 1.00 47.91 243 SER A N 1
ATOM 1954 C CA . SER A 1 243 ? -13.571 18.517 53.502 1.00 47.91 243 SER A CA 1
ATOM 1955 C C . SER A 1 243 ? -15.007 18.040 53.735 1.00 47.91 243 SER A C 1
ATOM 1957 O O . SER A 1 243 ? -15.955 18.630 53.223 1.00 47.91 243 SER A O 1
ATOM 1959 N N . ASN A 1 244 ? -15.182 16.974 54.524 1.00 42.59 244 ASN A N 1
ATOM 1960 C CA . ASN A 1 244 ? -16.491 16.657 55.101 1.00 42.59 244 ASN A CA 1
ATOM 1961 C C . ASN A 1 244 ? -16.339 16.215 56.574 1.00 42.59 244 ASN A C 1
ATOM 1963 O O . ASN A 1 244 ? -16.031 15.052 56.843 1.00 42.59 244 ASN A O 1
ATOM 1967 N N . PRO A 1 245 ? -16.484 17.135 57.549 1.00 47.69 245 PRO A N 1
ATOM 1968 C CA . PRO A 1 245 ? -16.168 16.889 58.955 1.00 47.69 245 PRO A CA 1
ATOM 1969 C C . PRO A 1 245 ? -17.337 16.231 59.708 1.00 47.69 245 PRO A C 1
ATOM 1971 O O . PRO A 1 245 ? -17.778 16.735 60.743 1.00 47.69 245 PRO A O 1
ATOM 1974 N N . PHE A 1 246 ? -17.850 15.096 59.219 1.00 42.91 246 PHE A N 1
ATOM 1975 C CA . PHE A 1 246 ? -18.963 14.409 59.884 1.00 42.91 246 PHE A CA 1
ATOM 1976 C C . PHE A 1 246 ? -18.496 13.564 61.079 1.00 42.91 246 PHE A C 1
ATOM 1978 O O . PHE A 1 246 ? -18.340 12.344 61.025 1.00 42.91 246 PHE A O 1
ATOM 1985 N N . LYS A 1 247 ? -18.270 14.256 62.200 1.00 45.75 247 LYS A N 1
ATOM 1986 C CA . LYS A 1 247 ? -18.236 13.656 63.538 1.00 45.75 247 LYS A CA 1
ATOM 1987 C C . LYS A 1 247 ? -19.607 13.052 63.894 1.00 45.75 247 LYS A C 1
ATOM 1989 O O . LYS A 1 247 ? -20.640 13.590 63.524 1.00 45.75 247 LYS A O 1
ATOM 1994 N N . SER A 1 248 ? -19.579 12.069 64.800 1.00 49.28 248 SER A N 1
ATOM 1995 C CA . SER A 1 248 ? -20.641 11.788 65.789 1.00 49.28 248 SER A CA 1
ATOM 1996 C C . SER A 1 248 ? -21.950 11.101 65.339 1.00 49.28 248 SER A C 1
ATOM 1998 O O . SER A 1 248 ? -23.000 11.734 65.302 1.00 49.28 248 SER A O 1
ATOM 2000 N N . PHE A 1 249 ? -21.913 9.767 65.201 1.00 42.38 249 PHE A N 1
ATOM 2001 C CA . PHE A 1 249 ? -22.814 8.745 65.809 1.00 42.38 249 PHE A CA 1
ATOM 2002 C C . PHE A 1 249 ? -22.430 7.367 65.203 1.00 42.38 249 PHE A C 1
ATOM 2004 O O . PHE A 1 249 ? -21.957 7.328 64.078 1.00 42.38 249 PHE A O 1
ATOM 2011 N N . ARG A 1 250 ? -22.560 6.192 65.837 1.00 43.59 250 ARG A N 1
ATOM 2012 C CA . ARG A 1 250 ? -23.073 5.815 67.162 1.00 43.59 250 ARG A CA 1
ATOM 2013 C C . ARG A 1 250 ? -22.383 4.505 67.605 1.00 43.59 250 ARG A C 1
ATOM 2015 O O . ARG A 1 250 ? -22.450 3.500 66.915 1.00 43.59 250 ARG A O 1
ATOM 2022 N N . ARG A 1 251 ? -21.724 4.550 68.763 1.00 43.47 251 ARG A N 1
ATOM 2023 C CA . ARG A 1 251 ? -21.777 3.570 69.869 1.00 43.47 251 ARG A CA 1
ATOM 2024 C C . ARG A 1 251 ? -22.219 2.114 69.548 1.00 43.47 251 ARG A C 1
ATOM 2026 O O . ARG A 1 251 ? -23.410 1.851 69.487 1.00 43.47 251 ARG A O 1
ATOM 2033 N N . GLY A 1 252 ? -21.241 1.201 69.529 1.00 42.00 252 GLY A N 1
ATOM 2034 C CA . GLY A 1 252 ? -21.278 -0.144 70.137 1.00 42.00 252 GLY A CA 1
ATOM 2035 C C . GLY A 1 252 ? -22.261 -1.216 69.635 1.00 42.00 252 GLY A C 1
ATOM 2036 O O . GLY A 1 252 ? -23.459 -1.112 69.858 1.00 42.00 252 GLY A O 1
ATOM 2037 N N . ASN A 1 253 ? -21.709 -2.360 69.215 1.00 37.56 253 ASN A N 1
ATOM 2038 C CA . ASN A 1 253 ? -21.891 -3.580 70.010 1.00 37.56 253 ASN A CA 1
ATOM 2039 C C . ASN A 1 253 ? -20.636 -4.473 69.943 1.00 37.56 253 ASN A C 1
ATOM 2041 O O . ASN A 1 253 ? -19.999 -4.570 68.894 1.00 37.56 253 ASN A O 1
ATOM 2045 N N . LYS A 1 254 ? -20.260 -5.071 71.078 1.00 47.03 254 LYS A N 1
ATOM 2046 C CA . LYS A 1 254 ? -19.396 -6.265 71.134 1.00 47.03 254 LYS A CA 1
ATOM 2047 C C . LYS A 1 254 ? -20.309 -7.506 71.105 1.00 47.03 254 LYS A C 1
ATOM 2049 O O . LYS A 1 254 ? -21.520 -7.344 70.982 1.00 47.03 254 LYS A O 1
ATOM 2054 N N . ASP A 1 255 ? -19.705 -8.687 71.253 1.00 50.41 255 ASP A N 1
ATOM 2055 C CA . ASP A 1 255 ? -20.349 -10.006 71.396 1.00 50.41 255 ASP A CA 1
ATOM 2056 C C . ASP A 1 255 ? -20.762 -10.635 70.046 1.00 50.41 255 ASP A C 1
ATOM 2058 O O . ASP A 1 255 ? -21.216 -9.936 69.147 1.00 50.41 255 ASP A O 1
ATOM 2062 N N . GLU A 1 256 ? -20.638 -11.946 69.800 1.00 43.91 256 GLU A N 1
ATOM 2063 C CA . GLU A 1 256 ? -19.715 -12.984 70.313 1.00 43.91 256 GLU A CA 1
ATOM 2064 C C . GLU A 1 256 ? -19.714 -14.169 69.299 1.00 43.91 256 GLU A C 1
ATOM 2066 O O . GLU A 1 256 ? -20.352 -14.075 68.256 1.00 43.91 256 GLU A O 1
ATOM 2071 N N . LEU A 1 257 ? -19.054 -15.295 69.627 1.00 41.97 257 LEU A N 1
ATOM 2072 C CA . LEU A 1 257 ? -19.060 -16.608 68.934 1.00 41.97 257 LEU A CA 1
ATOM 2073 C C . LEU A 1 257 ? -18.473 -16.645 67.498 1.00 41.97 257 LEU A C 1
ATOM 2075 O O . LEU A 1 257 ? -19.004 -16.065 66.564 1.00 41.97 257 LEU A O 1
ATOM 2079 N N . LYS A 1 258 ? -17.297 -17.237 67.230 1.00 41.03 258 LYS A N 1
ATOM 2080 C CA . LYS A 1 258 ? -16.747 -18.602 67.474 1.00 41.03 258 LYS A CA 1
ATOM 2081 C C . LYS A 1 258 ? -17.202 -19.685 66.477 1.00 41.03 258 LYS A C 1
ATOM 2083 O O . LYS A 1 258 ? -18.373 -20.010 66.376 1.00 41.03 258 LYS A O 1
ATOM 2088 N N . SER A 1 259 ? -16.177 -20.390 65.982 1.00 37.88 259 SER A N 1
ATOM 2089 C CA . SER A 1 259 ? -16.158 -21.813 65.598 1.00 37.88 259 SER A CA 1
ATOM 2090 C C . SER A 1 259 ? -16.711 -22.236 64.228 1.00 37.88 259 SER A C 1
ATOM 2092 O O . SER A 1 259 ? -17.894 -22.507 64.074 1.00 37.88 259 SER A O 1
ATOM 2094 N N . SER A 1 260 ? -15.793 -22.558 63.309 1.00 37.28 260 SER A N 1
ATOM 2095 C CA . SER A 1 260 ? -15.555 -23.979 62.996 1.00 37.28 260 SER A CA 1
ATOM 2096 C C . SER A 1 260 ? -14.151 -24.218 62.422 1.00 37.28 260 SER A C 1
ATOM 2098 O O . SER A 1 260 ? -13.699 -23.496 61.535 1.00 37.28 260 SER A O 1
ATOM 2100 N N . LYS A 1 261 ? -13.463 -25.247 62.932 1.00 40.47 261 LYS A N 1
ATOM 2101 C CA . LYS A 1 261 ? -12.285 -25.873 62.312 1.00 40.47 261 LYS A CA 1
ATOM 2102 C C . LYS A 1 261 ? -12.757 -27.099 61.533 1.00 40.47 261 LYS A C 1
ATOM 2104 O O . LYS A 1 261 ? -13.387 -27.959 62.139 1.00 40.47 261 LYS A O 1
ATOM 2109 N N . VAL A 1 262 ? -12.292 -27.282 60.299 1.00 42.78 262 VAL A N 1
ATOM 2110 C CA . VAL A 1 262 ? -12.044 -28.624 59.741 1.00 42.78 262 VAL A CA 1
ATOM 2111 C C . VAL A 1 262 ? -10.707 -28.590 59.005 1.00 42.78 262 VAL A C 1
ATOM 2113 O O . VAL A 1 262 ? -10.387 -27.605 58.344 1.00 42.78 262 VAL A O 1
ATOM 2116 N N . ALA A 1 263 ? -9.910 -29.644 59.163 1.00 41.06 263 ALA A N 1
ATOM 2117 C CA . ALA A 1 263 ? -8.583 -29.778 58.574 1.00 41.06 263 ALA A CA 1
ATOM 2118 C C . ALA A 1 263 ? -8.440 -31.117 57.840 1.00 41.06 263 ALA A C 1
ATOM 2120 O O . ALA A 1 263 ? -8.964 -32.121 58.317 1.00 41.06 263 ALA A O 1
ATOM 2121 N N . SER A 1 264 ? -7.696 -31.117 56.730 1.00 36.62 264 SER A N 1
ATOM 2122 C CA . SER A 1 264 ? -6.838 -32.195 56.182 1.00 36.62 264 SER A CA 1
ATOM 2123 C C . SER A 1 264 ? -6.250 -31.668 54.854 1.00 36.62 264 SER A C 1
ATOM 2125 O O . SER A 1 264 ? -7.019 -31.109 54.083 1.00 36.62 264 SER A O 1
ATOM 2127 N N . ALA A 1 265 ? -4.956 -31.645 54.505 1.00 38.81 265 ALA A N 1
ATOM 2128 C CA . ALA A 1 265 ? -3.718 -32.365 54.865 1.00 38.81 265 ALA A CA 1
ATOM 2129 C C . ALA A 1 265 ? -3.255 -33.347 53.761 1.00 38.81 265 ALA A C 1
ATOM 2131 O O . ALA A 1 265 ? -4.066 -34.129 53.278 1.00 38.81 265 ALA A O 1
ATOM 2132 N N . VAL A 1 266 ? -1.932 -33.346 53.484 1.00 38.81 266 VAL A N 1
ATOM 2133 C CA . VAL A 1 266 ? -1.157 -34.322 52.662 1.00 38.81 266 VAL A CA 1
ATOM 2134 C C . VAL A 1 266 ? -1.347 -34.157 51.124 1.00 38.81 266 VAL A C 1
ATOM 2136 O O . VAL A 1 266 ? -2.447 -33.847 50.687 1.00 38.81 266 VAL A O 1
ATOM 2139 N N . THR A 1 267 ? -0.341 -34.239 50.227 1.00 39.22 267 THR A N 1
ATOM 2140 C CA . THR A 1 267 ? 1.029 -34.832 50.256 1.00 39.22 267 THR A CA 1
ATOM 2141 C C . THR A 1 267 ? 2.111 -33.949 49.587 1.00 39.22 267 THR A C 1
ATOM 2143 O O . THR A 1 267 ? 1.807 -33.120 48.736 1.00 39.22 267 THR A O 1
ATOM 2146 N N . ASN A 1 268 ? 3.390 -34.211 49.896 1.00 40.09 268 ASN A N 1
ATOM 2147 C CA . ASN A 1 268 ? 4.581 -33.681 49.202 1.00 40.09 268 ASN A CA 1
ATOM 2148 C C . ASN A 1 268 ? 4.904 -34.419 47.882 1.00 40.09 268 ASN A C 1
ATOM 2150 O O . ASN A 1 268 ? 4.639 -35.616 47.778 1.00 40.09 268 ASN A O 1
ATOM 2154 N N . SER A 1 269 ? 5.649 -33.767 46.977 1.00 33.38 269 SER A N 1
ATOM 2155 C CA . SER A 1 269 ? 6.762 -34.396 46.235 1.00 33.38 269 SER A CA 1
ATOM 2156 C C . SER A 1 269 ? 7.794 -33.346 45.774 1.00 33.38 269 SER A C 1
ATOM 2158 O O . SER A 1 269 ? 7.509 -32.151 45.779 1.00 33.38 269 SER A O 1
ATOM 2160 N N . THR A 1 270 ? 8.998 -33.802 45.428 1.00 34.03 270 THR A N 1
ATOM 2161 C CA . THR A 1 270 ? 10.269 -33.043 45.385 1.00 34.03 270 THR A CA 1
ATOM 2162 C C . THR A 1 270 ? 10.900 -33.063 43.974 1.00 34.03 270 THR A C 1
ATOM 2164 O O . THR A 1 270 ? 10.447 -33.826 43.126 1.00 34.03 270 THR A O 1
ATOM 2167 N N . ILE A 1 271 ? 12.025 -32.339 43.791 1.00 32.22 271 ILE A N 1
ATOM 2168 C CA . ILE A 1 271 ? 12.990 -32.369 42.654 1.00 32.22 271 ILE A CA 1
ATOM 2169 C C . ILE A 1 271 ? 12.599 -31.427 41.487 1.00 32.22 271 ILE A C 1
ATOM 2171 O O . ILE A 1 271 ? 11.459 -31.449 41.046 1.00 32.22 271 ILE A O 1
ATOM 2175 N N . GLY A 1 272 ? 13.480 -30.589 40.914 1.00 29.58 272 GLY A N 1
ATOM 2176 C CA . GLY A 1 272 ? 14.881 -30.250 41.236 1.00 29.58 272 GLY A CA 1
ATOM 2177 C C . GLY A 1 272 ? 15.593 -29.538 40.059 1.00 29.58 272 GLY A C 1
ATOM 2178 O O . GLY A 1 272 ? 15.153 -29.694 38.928 1.00 29.58 272 GLY A O 1
ATOM 2179 N N . ASN A 1 273 ? 16.705 -28.833 40.337 1.00 32.47 273 ASN A N 1
ATOM 2180 C CA . ASN A 1 273 ? 17.669 -28.198 39.398 1.00 32.47 273 ASN A CA 1
ATOM 2181 C C . ASN A 1 273 ? 17.122 -27.036 38.518 1.00 32.47 273 ASN A C 1
ATOM 2183 O O . ASN A 1 273 ? 16.113 -27.182 37.847 1.00 32.47 273 ASN A O 1
ATOM 2187 N N . SER A 1 274 ? 17.621 -25.790 38.544 1.00 33.69 274 SER A N 1
ATOM 2188 C CA . SER A 1 274 ? 18.981 -25.204 38.450 1.00 33.69 274 SER A CA 1
ATOM 2189 C C . SER A 1 274 ? 19.483 -24.956 37.016 1.00 33.69 274 SER A C 1
ATOM 2191 O O . SER A 1 274 ? 19.974 -25.885 36.384 1.00 33.69 274 SER A O 1
ATOM 2193 N N . THR A 1 275 ? 19.512 -23.684 36.598 1.00 32.66 275 THR A N 1
ATOM 2194 C CA . THR A 1 275 ? 20.647 -23.076 35.868 1.00 32.66 275 THR A CA 1
ATOM 2195 C C . THR A 1 275 ? 20.626 -21.553 36.012 1.00 32.66 275 THR A C 1
ATOM 2197 O O . THR A 1 275 ? 19.570 -20.928 36.048 1.00 32.66 275 THR A O 1
ATOM 2200 N N . THR A 1 276 ? 21.821 -20.987 36.131 1.00 34.06 276 THR A N 1
ATOM 2201 C CA . THR A 1 276 ? 22.158 -19.559 36.159 1.00 34.06 276 THR A CA 1
ATOM 2202 C C . THR A 1 276 ? 22.331 -18.986 34.755 1.00 34.06 276 THR A C 1
ATOM 2204 O O . THR A 1 276 ? 22.970 -19.646 33.947 1.00 34.06 276 THR A O 1
ATOM 2207 N N . GLU A 1 277 ? 21.899 -17.744 34.536 1.00 35.72 277 GLU A N 1
ATOM 2208 C CA . GLU A 1 277 ? 22.503 -16.741 33.631 1.00 35.72 277 GLU A CA 1
ATOM 2209 C C . GLU A 1 277 ? 21.821 -15.401 33.979 1.00 35.72 277 GLU A C 1
ATOM 2211 O O . GLU A 1 277 ? 20.599 -15.293 33.964 1.00 35.72 277 GLU A O 1
ATOM 2216 N N . GLU A 1 278 ? 22.482 -14.528 34.737 1.00 33.16 278 GLU A N 1
ATOM 2217 C CA . GLU A 1 278 ? 23.496 -13.537 34.335 1.00 33.16 278 GLU A CA 1
ATOM 2218 C C . GLU A 1 278 ? 22.846 -12.186 33.982 1.00 33.16 278 GLU A C 1
ATOM 2220 O O . GLU A 1 278 ? 22.046 -12.054 33.061 1.00 33.16 278 GLU A O 1
ATOM 2225 N N . ALA A 1 279 ? 23.146 -11.175 34.801 1.00 31.91 279 ALA A N 1
ATOM 2226 C CA . ALA A 1 279 ? 22.503 -9.870 34.755 1.00 31.91 279 ALA A CA 1
ATOM 2227 C C . ALA A 1 279 ? 23.389 -8.853 34.031 1.00 31.91 279 ALA A C 1
ATOM 2229 O O . ALA A 1 279 ? 24.473 -8.522 34.512 1.00 31.91 279 ALA A O 1
ATOM 2230 N N . VAL A 1 280 ? 22.889 -8.283 32.933 1.00 32.38 280 VAL A N 1
ATOM 2231 C CA . VAL A 1 280 ? 23.486 -7.095 32.310 1.00 32.38 280 VAL A CA 1
ATOM 2232 C C . VAL A 1 280 ? 22.742 -5.860 32.805 1.00 32.38 280 VAL A C 1
ATOM 2234 O O . VAL A 1 280 ? 21.550 -5.685 32.562 1.00 32.38 280 VAL A O 1
ATOM 2237 N N . ALA A 1 281 ? 23.455 -5.011 33.541 1.00 30.84 281 ALA A N 1
ATOM 2238 C CA . ALA A 1 281 ? 22.926 -3.767 34.077 1.00 30.84 281 ALA A CA 1
ATOM 2239 C C . ALA A 1 281 ? 23.256 -2.594 33.146 1.00 30.84 281 ALA A C 1
ATOM 2241 O O . ALA A 1 281 ? 24.417 -2.192 33.057 1.00 30.84 281 ALA A O 1
ATOM 2242 N N . GLU A 1 282 ? 22.239 -1.979 32.543 1.00 30.59 282 GLU A N 1
ATOM 2243 C CA . GLU A 1 282 ? 22.371 -0.645 31.952 1.00 30.59 282 GLU A CA 1
ATOM 2244 C C . GLU A 1 282 ? 21.768 0.419 32.876 1.00 30.59 282 GLU A C 1
ATOM 2246 O O . GLU A 1 282 ? 20.688 0.260 33.449 1.00 30.59 282 GLU A O 1
ATOM 2251 N N . ARG A 1 283 ? 22.520 1.506 33.078 1.00 32.94 283 ARG A N 1
ATOM 2252 C CA . ARG A 1 283 ? 22.131 2.628 33.941 1.00 32.94 283 ARG A CA 1
ATOM 2253 C C . ARG A 1 283 ? 21.305 3.649 33.150 1.00 32.94 283 ARG A C 1
ATOM 2255 O O . ARG A 1 283 ? 21.584 3.857 31.972 1.00 32.94 283 ARG A O 1
ATOM 2262 N N . PRO A 1 284 ? 20.359 4.357 33.791 1.00 32.22 284 PRO A N 1
ATOM 2263 C CA . PRO A 1 284 ? 19.596 5.405 33.123 1.00 32.22 284 PRO A CA 1
ATOM 2264 C C . PRO A 1 284 ? 20.488 6.608 32.786 1.00 32.22 284 PRO A C 1
ATOM 2266 O O . PRO A 1 284 ? 21.239 7.085 33.641 1.00 32.22 284 PRO A O 1
ATOM 2269 N N . MET A 1 285 ? 20.359 7.142 31.568 1.00 29.52 285 MET A N 1
ATOM 2270 C CA . MET A 1 285 ? 20.811 8.506 31.282 1.00 29.52 285 MET A CA 1
ATOM 2271 C C . MET A 1 285 ? 19.823 9.533 31.845 1.00 29.52 285 MET A C 1
ATOM 2273 O O . MET A 1 285 ? 18.617 9.306 31.927 1.00 29.52 285 MET A O 1
ATOM 2277 N N . THR A 1 286 ? 20.386 10.649 32.292 1.00 31.86 286 THR A N 1
ATOM 2278 C CA . THR A 1 286 ? 19.778 11.630 33.194 1.00 31.86 286 THR A CA 1
ATOM 2279 C C . THR A 1 286 ? 18.847 12.629 32.512 1.00 31.86 286 THR A C 1
ATOM 2281 O O . THR A 1 286 ? 19.124 13.092 31.407 1.00 31.86 286 THR A O 1
ATOM 2284 N N . GLU A 1 287 ? 17.818 13.064 33.246 1.00 32.91 287 GLU A N 1
ATOM 2285 C CA . GLU A 1 287 ? 17.098 14.314 32.978 1.00 32.91 287 GLU A CA 1
ATOM 2286 C C . GLU A 1 287 ? 18.049 15.519 32.874 1.00 32.91 287 GLU A C 1
ATOM 2288 O O . GLU A 1 287 ? 18.930 15.708 33.714 1.00 32.91 287 GLU A O 1
ATOM 2293 N N . ALA A 1 288 ? 17.781 16.397 31.908 1.00 31.55 288 ALA A N 1
ATOM 2294 C CA . ALA A 1 288 ? 18.153 17.808 31.943 1.00 31.55 288 ALA A CA 1
ATOM 2295 C C . ALA A 1 288 ? 17.046 18.627 31.251 1.00 31.55 288 ALA A C 1
ATOM 2297 O O . ALA A 1 288 ? 16.472 18.189 30.256 1.00 31.55 288 ALA A O 1
ATOM 2298 N N . ALA A 1 289 ? 16.698 19.780 31.825 1.00 29.67 289 ALA A N 1
ATOM 2299 C CA . ALA A 1 289 ? 15.449 20.500 31.556 1.00 29.67 289 ALA A CA 1
ATOM 2300 C C . ALA A 1 289 ? 15.591 21.722 30.616 1.00 29.67 289 ALA A C 1
ATOM 2302 O O . ALA A 1 289 ? 16.682 22.018 30.135 1.00 29.67 289 ALA A O 1
ATOM 2303 N N . ILE A 1 290 ? 14.477 22.481 30.516 1.00 29.78 290 ILE A N 1
ATOM 2304 C CA . ILE A 1 290 ? 14.262 23.798 29.863 1.00 29.78 290 ILE A CA 1
ATOM 2305 C C . ILE A 1 290 ? 13.967 23.677 28.343 1.00 29.78 290 ILE A C 1
ATOM 2307 O O . ILE A 1 290 ? 14.602 22.890 27.657 1.00 29.78 290 ILE A O 1
ATOM 2311 N N . SER A 1 291 ? 12.984 24.380 27.747 1.00 27.62 291 SER A N 1
ATOM 2312 C CA . SER A 1 291 ? 12.193 25.547 28.199 1.00 27.62 291 SER A CA 1
ATOM 2313 C C . SER A 1 291 ? 10.652 25.406 28.113 1.00 27.62 291 SER A C 1
ATOM 2315 O O . SER A 1 291 ? 10.096 24.453 27.577 1.00 27.62 291 SER A O 1
ATOM 2317 N N . ASN A 1 292 ? 9.967 26.410 28.674 1.00 29.44 292 ASN A N 1
ATOM 2318 C CA . ASN A 1 292 ? 8.528 26.685 28.624 1.00 29.44 292 ASN A CA 1
ATOM 2319 C C . ASN A 1 292 ? 8.045 27.207 27.255 1.00 29.44 292 ASN A C 1
ATOM 2321 O O . ASN A 1 292 ? 8.659 28.123 26.711 1.00 29.44 292 ASN A O 1
ATOM 2325 N N . VAL A 1 293 ? 6.844 26.804 26.819 1.00 25.28 293 VAL A N 1
ATOM 2326 C CA . VAL A 1 293 ? 5.958 27.662 26.005 1.00 25.28 293 VAL A CA 1
ATOM 2327 C C . VAL A 1 293 ? 4.543 27.591 26.580 1.00 25.28 293 VAL A C 1
ATOM 2329 O O . VAL A 1 293 ? 3.964 26.513 26.695 1.00 25.28 293 VAL A O 1
ATOM 2332 N N . SER A 1 294 ? 4.005 28.746 26.970 1.00 25.97 294 SER A N 1
ATOM 2333 C CA . SER A 1 294 ? 2.634 28.893 27.464 1.00 25.97 294 SER A CA 1
ATOM 2334 C C . SER A 1 294 ? 1.715 29.290 26.314 1.00 25.97 294 SER A C 1
ATOM 2336 O O . SER A 1 294 ? 1.995 30.275 25.634 1.00 25.97 294 SER A O 1
ATOM 2338 N N . TRP A 1 295 ? 0.603 28.577 26.143 1.00 26.42 295 TRP A N 1
ATOM 2339 C CA . TRP A 1 295 ? -0.515 29.020 25.312 1.00 26.42 295 TRP A CA 1
ATOM 2340 C C . TRP A 1 295 ? -1.811 28.887 26.107 1.00 26.42 295 TRP A C 1
ATOM 2342 O O . TRP A 1 295 ? -2.318 27.786 26.317 1.00 26.42 295 TRP A O 1
ATOM 2352 N N . CYS A 1 296 ? -2.336 30.023 26.563 1.00 27.17 296 CYS A N 1
ATOM 2353 C 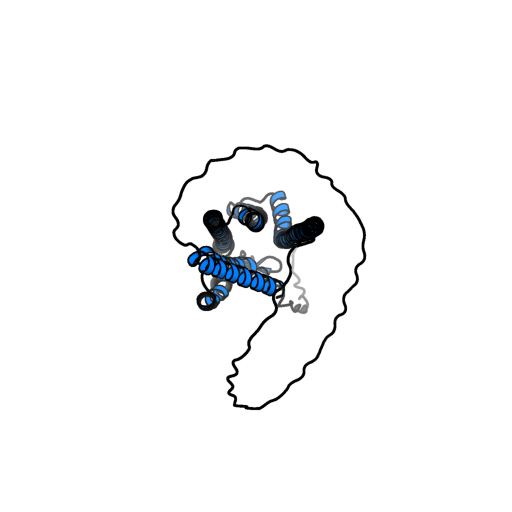CA . CYS A 1 296 ? -3.687 30.103 27.102 1.00 27.17 296 CYS A CA 1
ATOM 2354 C C . CYS A 1 296 ? -4.698 29.985 25.954 1.00 27.17 296 CYS A C 1
ATOM 2356 O O . CYS A 1 296 ? -4.587 30.709 24.965 1.00 27.17 296 CYS A O 1
ATOM 2358 N N . ALA A 1 297 ? -5.711 29.137 26.121 1.00 27.81 297 ALA A N 1
ATOM 2359 C CA . ALA A 1 297 ? -6.958 29.219 25.364 1.00 27.81 297 ALA A CA 1
ATOM 2360 C C . ALA A 1 297 ? -8.026 29.892 26.253 1.00 27.81 297 ALA A C 1
ATOM 2362 O O . ALA A 1 297 ? -8.036 29.627 27.458 1.00 27.81 297 ALA A O 1
ATOM 2363 N N . PRO A 1 298 ? -8.880 30.781 25.712 1.00 33.53 298 PRO A N 1
ATOM 2364 C CA . PRO A 1 298 ? -9.873 31.505 26.502 1.00 33.53 298 PRO A CA 1
ATOM 2365 C C . PRO A 1 298 ? -11.107 30.654 26.838 1.00 33.53 298 PRO A C 1
ATOM 2367 O O . PRO A 1 298 ? -11.484 29.749 26.095 1.00 33.53 298 PRO A O 1
ATOM 2370 N N . GLU A 1 299 ? -11.752 30.998 27.952 1.00 32.84 299 GLU A N 1
ATOM 2371 C CA . GLU A 1 299 ? -13.050 30.464 28.377 1.00 32.84 299 GLU A CA 1
ATOM 2372 C C . GLU A 1 299 ? -14.218 31.065 27.570 1.00 32.84 299 GLU A C 1
ATOM 2374 O O . GLU A 1 299 ? -14.137 32.188 27.070 1.00 32.84 299 GLU A O 1
ATOM 2379 N N . GLY A 1 300 ? -15.332 30.329 27.506 1.00 30.19 300 GLY A N 1
ATOM 2380 C CA . GLY A 1 300 ? -16.586 30.729 26.856 1.00 30.19 300 GLY A CA 1
ATOM 2381 C C . GLY A 1 300 ? -17.124 29.612 25.948 1.00 30.19 300 GLY A C 1
ATOM 2382 O O . GLY A 1 300 ? -16.363 29.032 25.183 1.00 30.19 300 GLY A O 1
ATOM 2383 N N . LEU A 1 301 ? -18.403 29.236 25.976 1.00 26.77 301 LEU A N 1
ATOM 2384 C CA . LEU A 1 301 ? -19.546 29.750 26.740 1.00 26.77 301 LEU A CA 1
ATOM 2385 C C . LEU A 1 301 ? -20.522 28.582 27.010 1.00 26.77 301 LEU A C 1
ATOM 2387 O O . LEU A 1 301 ? -20.543 27.621 26.241 1.00 26.77 301 LEU A O 1
ATOM 2391 N N . LEU A 1 302 ? -21.318 28.646 28.086 1.00 32.75 302 LEU A N 1
ATOM 2392 C CA . LEU A 1 302 ? -22.431 27.707 28.290 1.00 32.75 302 LEU A CA 1
ATOM 2393 C C . LEU A 1 302 ? -23.521 27.919 27.233 1.00 32.75 302 LEU A C 1
ATOM 2395 O O . LEU A 1 302 ? -23.850 29.060 26.916 1.00 32.75 302 LEU A O 1
ATOM 2399 N N . GLU A 1 303 ? -24.184 26.832 26.845 1.00 35.19 303 GLU A N 1
ATOM 2400 C CA . GLU A 1 303 ? -25.595 26.874 26.462 1.00 35.19 303 GLU A CA 1
ATOM 2401 C C . GLU A 1 303 ? -26.292 25.614 27.010 1.00 35.19 303 GLU A C 1
ATOM 2403 O O . GLU A 1 303 ? -25.829 24.490 26.794 1.00 35.19 303 GLU A O 1
ATOM 2408 N N . GLU A 1 304 ? -27.352 25.805 27.802 1.00 44.38 304 GLU A N 1
ATOM 2409 C CA . GLU A 1 304 ? -28.157 24.729 28.396 1.00 44.38 304 GLU A CA 1
ATOM 2410 C C . GLU A 1 304 ? -29.376 24.408 27.518 1.00 44.38 304 GLU A C 1
ATOM 2412 O O . GLU A 1 304 ? -29.954 25.289 26.885 1.00 44.38 304 GLU A O 1
ATOM 2417 N N . ALA A 1 305 ? -29.796 23.141 27.508 1.00 37.53 305 ALA A N 1
ATOM 2418 C CA . ALA A 1 305 ? -30.975 22.643 26.796 1.00 37.53 305 ALA A CA 1
ATOM 2419 C C . ALA A 1 305 ? -31.555 21.416 27.547 1.00 37.53 305 ALA A C 1
ATOM 2421 O O . ALA A 1 305 ? -30.813 20.780 28.300 1.00 37.53 305 ALA A O 1
ATOM 2422 N N . PRO A 1 306 ? -32.866 21.114 27.430 1.00 48.12 306 PRO A N 1
ATOM 2423 C CA . PRO A 1 306 ? -33.677 20.948 28.643 1.00 48.12 306 PRO A CA 1
ATOM 2424 C C . PRO A 1 306 ? -33.854 19.525 29.189 1.00 48.12 306 PRO A C 1
ATOM 2426 O O . PRO A 1 306 ? -33.589 18.518 28.539 1.00 48.12 306 PRO A O 1
ATOM 2429 N N . GLU A 1 307 ? -34.394 19.499 30.405 1.00 46.91 307 GLU A N 1
ATOM 2430 C CA . GLU A 1 307 ? -34.855 18.346 31.178 1.00 46.91 307 GLU A CA 1
ATOM 2431 C C . GLU A 1 307 ? -36.047 17.625 30.504 1.00 46.91 307 GLU A C 1
ATOM 2433 O O . GLU A 1 307 ? -37.120 18.205 30.339 1.00 46.91 307 GLU A O 1
ATOM 2438 N N . GLU A 1 308 ? -35.878 16.348 30.129 1.00 47.88 308 GLU A N 1
ATOM 2439 C CA . GLU A 1 308 ? -36.981 15.473 29.690 1.00 47.88 308 GLU A CA 1
ATOM 2440 C C . GLU A 1 308 ? -37.519 14.608 30.845 1.00 47.88 308 GLU A C 1
ATOM 2442 O O . GLU A 1 308 ? -36.772 14.102 31.684 1.00 47.88 308 GLU A O 1
ATOM 2447 N N . ALA A 1 309 ? -38.843 14.429 30.864 1.00 50.53 309 ALA A N 1
ATOM 2448 C CA . ALA A 1 309 ? -39.585 13.793 31.951 1.00 50.53 309 ALA A CA 1
ATOM 2449 C C . ALA A 1 309 ? -39.427 12.251 32.021 1.00 50.53 309 ALA A C 1
ATOM 2451 O O . ALA A 1 309 ? -39.088 11.608 31.022 1.00 50.53 309 ALA A O 1
ATOM 2452 N N . PRO A 1 310 ? -39.723 11.614 33.175 1.00 55.25 310 PRO A N 1
ATOM 2453 C CA . PRO A 1 310 ? -39.492 10.184 33.370 1.00 55.25 310 PRO A CA 1
ATOM 2454 C C . PRO A 1 310 ? -40.474 9.309 32.581 1.00 55.25 310 PRO A C 1
ATOM 2456 O O . PRO A 1 310 ? -41.685 9.528 32.616 1.00 55.25 310 PRO A O 1
ATOM 2459 N N . ARG A 1 311 ? -39.964 8.240 31.957 1.00 49.00 311 ARG A N 1
ATOM 2460 C CA . ARG A 1 311 ? -40.777 7.100 31.508 1.00 49.00 311 ARG A CA 1
ATOM 2461 C C . ARG A 1 311 ? -40.649 5.931 32.480 1.00 49.00 311 ARG A C 1
ATOM 2463 O O . ARG A 1 311 ? -39.573 5.359 32.636 1.00 49.00 311 ARG A O 1
ATOM 2470 N N . GLU A 1 312 ? -41.778 5.539 33.056 1.00 52.06 312 GLU A N 1
ATOM 2471 C CA . GLU A 1 312 ? -42.018 4.177 33.544 1.00 52.06 312 GLU A CA 1
ATOM 2472 C C . GLU A 1 312 ? -41.852 3.185 32.365 1.00 52.06 312 GLU A C 1
ATOM 2474 O O . GLU A 1 312 ? -42.090 3.540 31.212 1.00 52.06 312 GLU A O 1
ATOM 2479 N N . GLY A 1 313 ? -41.456 1.925 32.526 1.00 46.09 313 GLY A N 1
ATOM 2480 C CA . GLY A 1 313 ? -41.152 1.171 33.739 1.00 46.09 313 GLY A CA 1
ATOM 2481 C C . GLY A 1 313 ? -41.253 -0.325 33.424 1.00 46.09 313 GLY A C 1
ATOM 2482 O O . GLY A 1 313 ? -42.325 -0.909 33.550 1.00 46.09 313 GLY A O 1
ATOM 2483 N N . HIS A 1 314 ? -40.160 -0.954 32.977 1.00 49.62 314 HIS A N 1
ATOM 2484 C CA . HIS A 1 314 ? -40.119 -2.403 32.741 1.00 49.62 314 HIS A CA 1
ATOM 2485 C C . HIS A 1 314 ? -38.800 -2.988 33.250 1.00 49.62 314 HIS A C 1
ATOM 2487 O O . HIS A 1 314 ? -37.730 -2.708 32.713 1.00 49.62 314 HIS A O 1
ATOM 2493 N N . THR A 1 315 ? -38.878 -3.752 34.338 1.00 51.72 315 THR A N 1
ATOM 2494 C CA . THR A 1 315 ? -37.721 -4.263 35.079 1.00 51.72 315 THR A CA 1
ATOM 2495 C C . THR A 1 315 ? -37.428 -5.720 34.731 1.00 51.72 315 THR A C 1
ATOM 2497 O O . THR A 1 315 ? -37.648 -6.612 35.551 1.00 51.72 315 THR A O 1
ATOM 2500 N N . ASP A 1 316 ? -36.879 -5.960 33.542 1.00 54.72 316 ASP A N 1
ATOM 2501 C CA . ASP A 1 316 ? -36.129 -7.193 33.289 1.00 54.72 316 ASP A CA 1
ATOM 2502 C C . ASP A 1 316 ? -34.737 -7.067 33.920 1.00 54.72 316 ASP A C 1
ATOM 2504 O O . ASP A 1 316 ? -34.040 -6.074 33.716 1.00 54.72 316 ASP A O 1
ATOM 2508 N N . SER A 1 317 ? -34.327 -8.053 34.724 1.00 56.72 317 SER A N 1
ATOM 2509 C CA . SER A 1 317 ? -33.079 -7.987 35.504 1.00 56.72 317 SER A CA 1
ATOM 2510 C C . SER A 1 317 ? -31.828 -7.980 34.603 1.00 56.72 317 SER A C 1
ATOM 2512 O O . SER A 1 317 ? -31.505 -9.018 34.022 1.00 56.72 317 SER A O 1
ATOM 2514 N N . PRO A 1 318 ? -31.051 -6.876 34.527 1.00 52.97 318 PRO A N 1
ATOM 2515 C CA . PRO A 1 318 ? -29.966 -6.741 33.545 1.00 52.97 318 PRO A CA 1
ATOM 2516 C C . PRO A 1 318 ? -28.657 -7.440 33.959 1.00 52.97 318 PRO A C 1
ATOM 2518 O O . PRO A 1 318 ? -27.801 -7.733 33.122 1.00 52.97 318 PRO A O 1
ATOM 2521 N N . GLY A 1 319 ? -28.499 -7.756 35.249 1.00 50.66 319 GLY A N 1
ATOM 2522 C CA . GLY A 1 319 ? -27.197 -8.000 35.887 1.00 50.66 319 GLY A CA 1
ATOM 2523 C C . GLY A 1 319 ? -26.420 -9.267 35.501 1.00 50.66 319 GLY A C 1
ATOM 2524 O O . GLY A 1 319 ? -25.375 -9.517 36.106 1.00 50.66 319 GLY A O 1
ATOM 2525 N N . LYS A 1 320 ? -26.899 -10.079 34.545 1.00 50.44 320 LYS A N 1
ATOM 2526 C CA . LYS A 1 320 ? -26.168 -11.262 34.048 1.00 50.44 320 LYS A CA 1
ATOM 2527 C C . LYS A 1 320 ? -25.530 -11.045 32.673 1.00 50.44 320 LYS A C 1
ATOM 2529 O O . LYS A 1 320 ? -24.381 -11.418 32.491 1.00 50.44 320 LYS A O 1
ATOM 2534 N N . PHE A 1 321 ? -26.231 -10.398 31.739 1.00 50.81 321 PHE A N 1
ATOM 2535 C CA . PHE A 1 321 ? -25.705 -10.162 30.386 1.00 50.81 321 PHE A CA 1
ATOM 2536 C C . PHE A 1 321 ? -24.636 -9.058 30.358 1.00 50.81 321 PHE A C 1
ATOM 2538 O O . PHE A 1 321 ? -23.687 -9.127 29.584 1.00 50.81 321 PHE A O 1
ATOM 2545 N N . GLU A 1 322 ? -24.766 -8.061 31.237 1.00 52.84 322 GLU A N 1
ATOM 2546 C CA . GLU A 1 322 ? -23.835 -6.933 31.347 1.00 52.84 322 GLU A CA 1
ATOM 2547 C C . GLU A 1 322 ? -22.423 -7.389 31.758 1.00 52.84 322 GLU A C 1
ATOM 2549 O O . GLU A 1 322 ? -21.446 -7.036 31.100 1.00 52.84 322 GLU A O 1
ATOM 2554 N N . LYS A 1 323 ? -22.321 -8.279 32.757 1.00 58.56 323 LYS A N 1
ATOM 2555 C CA . LYS A 1 323 ? -21.041 -8.845 33.225 1.00 58.56 323 LYS A CA 1
ATOM 2556 C C . LYS A 1 323 ? -20.353 -9.724 32.183 1.00 58.56 323 LYS A C 1
ATOM 2558 O O . LYS A 1 323 ? -19.139 -9.637 32.024 1.00 58.56 323 LYS A O 1
ATOM 2563 N N . ASP A 1 324 ? -21.119 -10.548 31.468 1.00 52.22 324 ASP A N 1
ATOM 2564 C CA . ASP A 1 324 ? -20.571 -11.414 30.418 1.00 52.22 324 ASP A CA 1
ATOM 2565 C C . ASP A 1 324 ? -20.053 -10.589 29.221 1.00 52.22 324 ASP A C 1
ATOM 2567 O O . ASP A 1 324 ? -19.080 -10.980 28.577 1.00 52.22 324 ASP A O 1
ATOM 2571 N N . LEU A 1 325 ? -20.659 -9.428 28.936 1.00 46.28 325 LEU A N 1
ATOM 2572 C CA . LEU A 1 325 ? -20.219 -8.525 27.869 1.00 46.28 325 LEU A CA 1
ATOM 2573 C C . LEU A 1 325 ? -19.005 -7.675 28.281 1.00 46.28 325 LEU A C 1
ATOM 2575 O O . LEU A 1 325 ? -18.069 -7.534 27.495 1.00 46.28 325 LEU A O 1
ATOM 2579 N N . GLU A 1 326 ? -18.996 -7.142 29.504 1.00 49.84 326 GLU A N 1
ATOM 2580 C CA . GLU A 1 326 ? -17.889 -6.342 30.047 1.00 49.84 326 GLU A CA 1
ATOM 2581 C C . GLU A 1 326 ? -16.587 -7.159 30.107 1.00 49.84 326 GLU A C 1
ATOM 2583 O O . GLU A 1 326 ? -15.546 -6.702 29.635 1.00 49.84 326 GLU A O 1
ATOM 2588 N N . LEU A 1 327 ? -16.667 -8.420 30.549 1.00 56.56 327 LEU A N 1
ATOM 2589 C CA . LEU A 1 327 ? -15.521 -9.330 30.652 1.00 56.56 327 LEU A CA 1
ATOM 2590 C C . LEU A 1 327 ? -14.962 -9.756 29.277 1.00 56.56 327 LEU A C 1
ATOM 2592 O O . LEU A 1 327 ? -13.762 -9.988 29.141 1.00 56.56 327 LEU A O 1
ATOM 2596 N N . VAL A 1 328 ? -15.801 -9.809 28.234 1.00 52.47 328 VAL A N 1
ATOM 2597 C CA . VAL A 1 328 ? -15.352 -10.044 26.847 1.00 52.47 328 VAL A CA 1
ATOM 2598 C C . VAL A 1 328 ? -14.673 -8.806 26.254 1.00 52.47 328 VAL A C 1
ATOM 2600 O O . VAL A 1 328 ? -13.675 -8.948 25.548 1.00 52.47 328 VAL A O 1
ATOM 2603 N N . VAL A 1 329 ? -15.180 -7.603 26.541 1.00 46.75 329 VAL A N 1
ATOM 2604 C CA . VAL A 1 329 ? -14.588 -6.349 26.046 1.00 46.75 329 VAL A CA 1
ATOM 2605 C C . VAL A 1 329 ? -13.260 -6.046 26.745 1.00 46.75 329 VAL A C 1
ATOM 2607 O O . VAL A 1 329 ? -12.299 -5.716 26.058 1.00 46.75 329 VAL A O 1
ATOM 2610 N N . GLU A 1 330 ? -13.160 -6.209 28.070 1.00 54.44 330 GLU A N 1
ATOM 2611 C CA . GLU A 1 330 ? -11.893 -6.005 28.792 1.00 54.44 330 GLU A CA 1
ATOM 2612 C C . GLU A 1 330 ? -10.797 -6.998 28.384 1.00 54.44 330 GLU A C 1
ATOM 2614 O O . GLU A 1 330 ? -9.628 -6.615 28.350 1.00 54.44 330 GLU A O 1
ATOM 2619 N N . GLY A 1 331 ? -11.154 -8.250 28.066 1.00 60.81 331 GLY A N 1
ATOM 2620 C CA . GLY A 1 331 ? -10.204 -9.227 27.526 1.00 60.81 331 GLY A CA 1
ATOM 2621 C C . GLY A 1 331 ? -9.634 -8.761 26.188 1.00 60.81 331 GLY A C 1
ATOM 2622 O O . GLY A 1 331 ? -8.436 -8.538 26.070 1.00 60.81 331 GLY A O 1
ATOM 2623 N N . MET A 1 332 ? -10.511 -8.479 25.216 1.00 45.12 332 MET A N 1
ATOM 2624 C CA . MET A 1 332 ? -10.092 -8.011 23.888 1.00 45.12 332 MET A CA 1
ATOM 2625 C C . MET A 1 332 ? -9.318 -6.681 23.914 1.00 45.12 332 MET A C 1
ATOM 2627 O O . MET A 1 332 ? -8.478 -6.461 23.045 1.00 45.12 332 MET A O 1
ATOM 2631 N N . GLU A 1 333 ? -9.601 -5.787 24.869 1.00 50.44 333 GLU A N 1
ATOM 2632 C CA . GLU A 1 333 ? -8.887 -4.511 25.028 1.00 50.44 333 GLU A CA 1
ATOM 2633 C C . GLU A 1 333 ? -7.479 -4.722 25.622 1.00 50.44 333 GLU A C 1
ATOM 2635 O O . GLU A 1 333 ? -6.541 -4.070 25.171 1.00 50.44 333 GLU A O 1
ATOM 2640 N N . LYS A 1 334 ? -7.293 -5.663 26.563 1.00 63.19 334 LYS A N 1
ATOM 2641 C CA . LYS A 1 334 ? -5.964 -6.014 27.102 1.00 63.19 334 LYS A CA 1
ATOM 2642 C C . LYS A 1 334 ? -5.111 -6.770 26.095 1.00 63.19 334 LYS A C 1
ATOM 2644 O O . LYS A 1 334 ? -4.010 -6.316 25.811 1.00 63.19 334 LYS A O 1
ATOM 2649 N N . ASP A 1 335 ? -5.645 -7.841 25.510 1.00 61.31 335 ASP A N 1
ATOM 2650 C CA . ASP A 1 335 ? -4.909 -8.697 24.572 1.00 61.31 335 ASP A CA 1
ATOM 2651 C C . ASP A 1 335 ? -4.363 -7.864 23.389 1.00 61.31 335 ASP A C 1
ATOM 2653 O O . ASP A 1 335 ? -3.197 -7.980 23.020 1.00 61.31 335 ASP A O 1
ATOM 2657 N N . ALA A 1 336 ? -5.167 -6.933 22.854 1.00 48.06 336 ALA A N 1
ATOM 2658 C CA . ALA A 1 336 ? -4.753 -6.048 21.762 1.00 48.06 336 ALA A CA 1
ATOM 2659 C C . ALA A 1 336 ? -3.757 -4.945 22.178 1.00 48.06 336 ALA A C 1
ATOM 2661 O O . ALA A 1 336 ? -2.962 -4.502 21.349 1.00 48.06 336 ALA A O 1
ATOM 2662 N N . ILE A 1 337 ? -3.800 -4.462 23.425 1.00 48.12 337 ILE A N 1
ATOM 2663 C CA . ILE A 1 337 ? -2.841 -3.461 23.924 1.00 48.12 337 ILE A CA 1
ATOM 2664 C C . ILE A 1 337 ? -1.496 -4.122 24.236 1.00 48.12 337 ILE A C 1
ATOM 2666 O O . ILE A 1 337 ? -0.462 -3.572 23.859 1.00 48.12 337 ILE A O 1
ATOM 2670 N N . ASP A 1 338 ? -1.502 -5.292 24.873 1.00 58.66 338 ASP A N 1
ATOM 26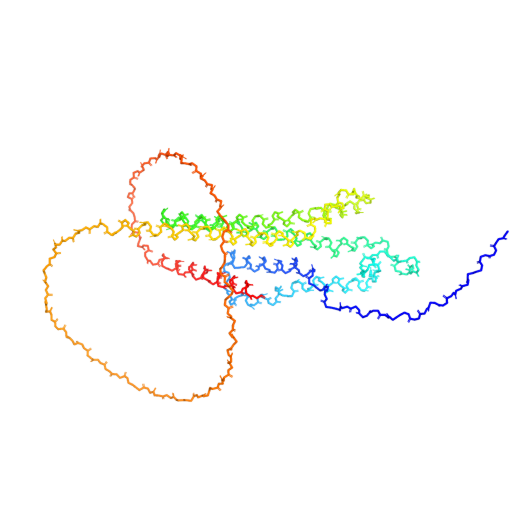71 C CA . ASP A 1 338 ? -0.282 -6.029 25.200 1.00 58.66 338 ASP A CA 1
ATOM 2672 C C . ASP A 1 338 ? 0.420 -6.523 23.918 1.00 58.66 338 ASP A C 1
ATOM 2674 O O . ASP A 1 338 ? 1.630 -6.332 23.790 1.00 58.66 338 ASP A O 1
ATOM 2678 N N . GLU A 1 339 ? -0.324 -7.006 22.909 1.00 57.81 339 GLU A N 1
ATOM 2679 C CA . GLU A 1 339 ? 0.227 -7.355 21.585 1.00 57.81 339 GLU A CA 1
ATOM 2680 C C . GLU A 1 339 ? 0.831 -6.133 20.864 1.00 57.81 339 GLU A C 1
ATOM 2682 O O . GLU A 1 339 ? 1.932 -6.214 20.318 1.00 57.81 339 GLU A O 1
ATOM 2687 N N . LEU A 1 340 ? 0.175 -4.964 20.895 1.00 38.56 340 LEU A N 1
ATOM 2688 C CA . LEU A 1 340 ? 0.736 -3.732 20.318 1.00 38.56 340 LEU A CA 1
ATOM 2689 C C . LEU A 1 340 ? 1.998 -3.259 21.056 1.00 38.56 340 LEU A C 1
ATOM 2691 O O . LEU A 1 340 ? 2.916 -2.731 20.425 1.00 38.56 340 LEU A O 1
ATOM 2695 N N . VAL A 1 341 ? 2.070 -3.453 22.376 1.00 50.50 341 VAL A N 1
ATOM 2696 C CA . VAL A 1 341 ? 3.273 -3.160 23.168 1.00 50.50 341 VAL A CA 1
ATOM 2697 C C . VAL A 1 341 ? 4.401 -4.134 22.827 1.00 50.50 341 VAL A C 1
ATOM 2699 O O . VAL A 1 341 ? 5.546 -3.699 22.711 1.00 50.50 341 VAL A O 1
ATOM 2702 N N . GLU A 1 342 ? 4.109 -5.416 22.621 1.00 57.25 342 GLU A N 1
ATOM 2703 C CA . GLU A 1 342 ? 5.103 -6.422 22.237 1.00 57.25 342 GLU A CA 1
ATOM 2704 C C . GLU A 1 342 ? 5.627 -6.195 20.808 1.00 57.25 342 GLU A C 1
ATOM 2706 O O . GLU A 1 342 ? 6.840 -6.146 20.612 1.00 57.25 342 GLU A O 1
ATOM 2711 N N . ILE A 1 343 ? 4.746 -5.897 19.844 1.00 42.56 343 ILE A N 1
ATOM 2712 C CA . ILE A 1 343 ? 5.126 -5.491 18.477 1.00 42.56 343 ILE A CA 1
ATOM 2713 C C . ILE A 1 343 ? 5.958 -4.197 18.479 1.00 42.56 343 ILE A C 1
ATOM 2715 O O . ILE A 1 343 ? 6.834 -4.044 17.640 1.00 42.56 343 ILE A O 1
ATOM 2719 N N . SER A 1 344 ? 5.738 -3.274 19.424 1.00 32.97 344 SER A N 1
ATOM 2720 C CA . SER A 1 344 ? 6.555 -2.049 19.546 1.00 32.97 344 SER A CA 1
ATOM 2721 C C . SER A 1 344 ? 7.942 -2.256 20.180 1.00 32.97 344 SER A C 1
ATOM 2723 O O . SER A 1 344 ? 8.734 -1.313 20.238 1.00 32.97 344 SER A O 1
ATOM 2725 N N . ARG A 1 345 ? 8.225 -3.457 20.704 1.00 41.97 345 ARG A N 1
ATOM 2726 C CA . ARG A 1 345 ? 9.510 -3.834 21.322 1.00 41.97 345 ARG A CA 1
ATOM 2727 C C . ARG A 1 345 ? 10.370 -4.748 20.442 1.00 41.97 345 ARG A C 1
ATOM 2729 O O . ARG A 1 345 ? 11.536 -4.943 20.787 1.00 41.97 345 ARG A O 1
ATOM 2736 N N . ALA A 1 346 ? 9.794 -5.316 19.383 1.00 39.72 346 ALA A N 1
ATOM 2737 C CA . ALA A 1 346 ? 10.448 -6.187 18.407 1.00 39.72 346 ALA A CA 1
ATOM 2738 C C . ALA A 1 346 ? 10.913 -5.402 17.167 1.00 39.72 346 ALA A C 1
ATOM 2740 O O . ALA A 1 346 ? 11.959 -5.800 16.608 1.00 39.72 346 ALA A O 1
#

Radius of gyration: 32.85 Å; chains: 1; bounding box: 86×66×118 Å

Sequence (346 aa):
MVDYSPTQKAMPKEARPRLPSSASRDEHQTPTYNISLAIYYLLVIVKGWKEKRIAKVEKYLHALPILPGLGTGLAGLFLKLYNGAGWICWIAPGLPNHPDRHDPSYGVYRLAFLYAVAWFIICFLAMAMLTIYVSVLNQEKKLDKYLSTSMSKKKRTNSIKIRNQAFLYVGCMYMTWLFGSVFRMMQFAGKKPPPAIIVLFVLFFPLQGFFNMLGEILLASFTKIDFIELTRGHKVASRLRMSNPFKSFRRGNKDELKSSKVASAVTNSTIGNSTTEEAVAERPMTEAAISNVSWCAPEGLLEEAPEEAPREGHTDSPGKFEKDLELVVEGMEKDAIDELVEISRA

Secondary structure (DSSP, 8-state):
---------PPP--------TTTTSSTTTHHHHHHHHHHHHIIIIIT---HHHHHHHHHHHHHHHHHHHHHHHHHHHHTT-EEEETTEEEE-PPPTT-GGG--TTHHHHHIIIIIIHHHHHHHHHHHHHHHHHHHHHHHHHHHTTTS-HHHHHHHHHHHHHHHHHHHHHHHHHHHHHHHHHHHHHHHHTTPPPPHHHHHHHHHHTTHHHHHHHHHHHHHHHHHHHHHHHHHHHHHHHHHHTS---------------------------------------PPPPPP--------PPPP------PPPPPPP------TTHHHHHHHHHHHHHHHHHHHHHHHTT-

Organism: Thalassiosira oceanica (NCBI:txid159749)

Foldseek 3Di:
DDDPDDPPDDDPPPDPDPPPPPDPDPPQQVLQLLLLVLVVLCCCQVVVDDPVVVVVCVVVSVVRSVCLVVVLVVVCVVLVQWDDDDPDTDRDADDPVCVVSGDVCSLVSCCPSPVVVSVVSLVSSVVSLVSSLVSLVVVLVVVVVVDDPVVSVVVVVVSVVVNVLSVQLNVLVCQLVVLVVVCSVCVVVVHDDDVVSVVSNVVSNVCNVVSVVVSVVVVVVVVVVVVVVVVVVVVVVVVVVPPDPDDDDDDDDDDDDDDDDDDDDDDDDDDDDDDDDDDDDDDDDDDDDDDDDDDDDDDDDDDDDDDDDDDDDDDDPPPPVVVVVVVSVVVSVVVVVVVVVVVVVD